Protein AF-A0A226D842-F1 (afdb_monomer)

Mean predicted aligned error: 7.7 Å

Radius of gyration: 23.47 Å; Cα contacts (8 Å, |Δi|>4): 194; chains: 1; bounding box: 56×35×74 Å

Sequence (284 aa):
MVVTPLMWKSIDNSNIAFSYLWQRPFEWDIKARKFIVTPRNKLIPFFLVNFVLLPMNNIFCLIILGGHLFGVISPSFINLVITTIILALSFANVISHSTVLMHLVLSCIDHVVLDGRQLARGTVRSSELSRNLHGYVQIQVLLSQLPLAAFETIVASLMLLGLLVCVTFNYVTIKMRHIIPITFYVYFPSVSVLTPIVIRIMLPKTVAIFEGGRVIRDTVWTTLLGLSSEKKYFKRKMKGIGEIAFYASFFQYRLYRLQNSTKATFYAVIIDRTITALLSIDSS

Organism: Folsomia candida (NCBI:txid158441)

Structure (mmCIF, N/CA/C/O backbone):
data_AF-A0A226D842-F1
#
_entry.id   AF-A0A226D842-F1
#
loop_
_atom_site.group_PDB
_atom_site.id
_atom_site.type_symbol
_atom_site.label_atom_id
_atom_site.label_alt_id
_atom_site.label_comp_id
_atom_site.label_asym_id
_atom_site.label_entity_id
_atom_site.label_seq_id
_atom_site.pdbx_PDB_ins_code
_atom_site.Cartn_x
_atom_site.Cartn_y
_atom_site.Cartn_z
_atom_site.occupancy
_atom_site.B_iso_or_equiv
_atom_site.auth_seq_id
_atom_site.auth_comp_id
_atom_site.auth_asym_id
_atom_site.auth_atom_id
_atom_site.pdbx_PDB_model_num
ATOM 1 N N . MET A 1 1 ? -2.253 -8.962 30.321 1.00 42.41 1 MET A N 1
ATOM 2 C CA . MET A 1 1 ? -1.380 -9.758 29.430 1.00 42.41 1 MET A CA 1
ATOM 3 C C . MET A 1 1 ? 0.047 -9.576 29.925 1.00 42.41 1 MET A C 1
ATOM 5 O O . MET A 1 1 ? 0.475 -8.434 30.039 1.00 42.41 1 MET A O 1
ATOM 9 N N . VAL A 1 2 ? 0.738 -10.641 30.337 1.00 65.56 2 VAL A N 1
ATOM 10 C CA . VAL A 1 2 ? 2.126 -10.518 30.814 1.00 65.56 2 VAL A CA 1
ATOM 11 C C . VAL A 1 2 ? 3.008 -10.324 29.588 1.00 65.56 2 VAL A C 1
ATOM 13 O O . VAL A 1 2 ? 3.119 -11.224 28.759 1.00 65.56 2 VAL A O 1
ATOM 16 N N . VAL A 1 3 ? 3.578 -9.129 29.433 1.00 65.94 3 VAL A N 1
ATOM 17 C CA . VAL A 1 3 ? 4.530 -8.860 28.353 1.00 65.94 3 VAL A CA 1
ATOM 18 C C . VAL A 1 3 ? 5.769 -9.709 28.607 1.00 65.94 3 VAL A C 1
ATOM 20 O O . VAL A 1 3 ? 6.419 -9.561 29.643 1.00 65.94 3 VAL A O 1
ATOM 23 N N . THR A 1 4 ? 6.074 -10.629 27.693 1.00 87.75 4 THR A N 1
ATOM 24 C CA . THR A 1 4 ? 7.219 -11.524 27.866 1.00 87.75 4 THR A CA 1
ATOM 25 C C . THR A 1 4 ? 8.527 -10.732 27.740 1.00 87.75 4 THR A C 1
ATOM 27 O O . THR A 1 4 ? 8.598 -9.774 26.964 1.00 87.75 4 THR A O 1
ATOM 30 N N . PRO A 1 5 ? 9.599 -11.124 28.451 1.00 87.19 5 PRO A N 1
ATOM 31 C CA . PRO A 1 5 ? 10.917 -10.498 28.302 1.00 87.19 5 PRO A CA 1
ATOM 32 C C . PRO A 1 5 ? 11.411 -10.468 26.847 1.00 87.19 5 PRO A C 1
ATOM 34 O O . PRO A 1 5 ? 12.088 -9.529 26.433 1.00 87.19 5 PRO A O 1
ATOM 37 N N . LEU A 1 6 ? 11.021 -11.472 26.051 1.00 78.19 6 LEU A N 1
ATOM 38 C CA . LEU A 1 6 ? 11.355 -11.568 24.632 1.00 78.19 6 LEU A CA 1
ATOM 39 C C . LEU A 1 6 ? 10.716 -10.441 23.804 1.00 78.19 6 LEU A C 1
ATOM 41 O O . LEU A 1 6 ? 11.359 -9.890 22.913 1.00 78.19 6 LEU A O 1
ATOM 45 N N . MET A 1 7 ? 9.471 -10.073 24.119 1.00 78.12 7 MET A N 1
ATOM 46 C CA . MET A 1 7 ? 8.760 -8.997 23.430 1.00 78.12 7 MET A CA 1
ATOM 47 C C . MET A 1 7 ? 9.431 -7.645 23.684 1.00 78.12 7 MET A C 1
ATOM 49 O O . MET A 1 7 ? 9.652 -6.895 22.737 1.00 78.12 7 MET A O 1
ATOM 53 N N . TRP A 1 8 ? 9.838 -7.369 24.929 1.00 83.69 8 TRP A N 1
ATOM 54 C CA . TRP A 1 8 ? 10.596 -6.155 25.251 1.00 83.69 8 TRP A CA 1
ATOM 55 C C . TRP A 1 8 ? 11.912 -6.083 24.483 1.00 83.69 8 TRP A C 1
ATOM 57 O O . TRP A 1 8 ? 12.173 -5.088 23.813 1.00 83.69 8 TRP A O 1
ATOM 67 N N . LYS A 1 9 ? 12.677 -7.181 24.470 1.00 87.75 9 LYS A N 1
ATOM 68 C CA . LYS A 1 9 ? 13.936 -7.258 23.720 1.00 87.75 9 LYS A CA 1
ATOM 69 C C . LYS A 1 9 ? 13.738 -7.025 22.216 1.00 87.75 9 LYS A C 1
ATOM 71 O O . LYS A 1 9 ? 14.570 -6.385 21.581 1.00 87.75 9 LYS A O 1
ATOM 76 N N . SER A 1 10 ? 12.631 -7.501 21.642 1.00 76.62 10 SER A N 1
ATOM 77 C CA . SER A 1 10 ? 12.297 -7.233 20.237 1.00 76.62 10 SER A CA 1
ATOM 78 C C . SER A 1 10 ? 11.994 -5.756 19.975 1.00 76.62 10 SER A C 1
ATOM 80 O O . SER A 1 10 ? 12.371 -5.247 18.919 1.00 76.62 10 SER A O 1
ATOM 82 N N . ILE A 1 11 ? 11.311 -5.070 20.895 1.00 79.62 11 ILE A N 1
ATOM 83 C CA . ILE A 1 11 ? 11.000 -3.641 20.756 1.00 79.62 11 ILE A CA 1
ATOM 84 C C . ILE A 1 11 ? 12.277 -2.804 20.907 1.00 79.62 11 ILE A C 1
ATOM 86 O O . ILE A 1 11 ? 12.492 -1.886 20.118 1.00 79.62 11 ILE A O 1
ATOM 90 N N . ASP A 1 12 ? 13.161 -3.163 21.837 1.00 87.81 12 ASP A N 1
ATOM 91 C CA . ASP A 1 12 ? 14.449 -2.487 22.018 1.00 87.81 12 ASP A CA 1
ATOM 92 C C . ASP A 1 12 ? 15.340 -2.645 20.773 1.00 87.81 12 ASP A C 1
ATOM 94 O O . ASP A 1 12 ? 15.859 -1.657 20.250 1.00 87.81 12 ASP A O 1
ATOM 98 N N . ASN A 1 13 ? 15.437 -3.863 20.226 1.00 83.25 13 ASN A N 1
ATOM 99 C CA . ASN A 1 13 ? 16.169 -4.127 18.982 1.00 83.25 13 ASN A CA 1
ATOM 100 C C . ASN A 1 13 ? 15.579 -3.362 17.792 1.00 83.25 13 ASN A C 1
ATOM 102 O O . ASN A 1 13 ? 16.323 -2.830 16.969 1.00 83.25 13 ASN A O 1
ATOM 106 N N . SER A 1 14 ? 14.248 -3.285 17.711 1.00 73.06 14 SER A N 1
ATOM 107 C CA . SER A 1 14 ? 13.560 -2.461 16.720 1.00 73.06 14 SER A CA 1
ATOM 108 C C . SER A 1 14 ? 13.978 -0.998 16.887 1.00 73.06 14 SER A C 1
ATOM 110 O O . SER A 1 14 ? 14.469 -0.387 15.944 1.00 73.06 14 SER A O 1
ATOM 112 N N . ASN A 1 15 ? 13.914 -0.439 18.097 1.00 83.69 15 ASN A N 1
ATOM 113 C CA . ASN A 1 15 ? 14.276 0.959 18.313 1.00 83.69 15 ASN A CA 1
ATOM 114 C C . ASN A 1 15 ? 15.722 1.285 17.902 1.00 83.69 15 ASN A C 1
ATOM 116 O O . ASN A 1 15 ? 15.954 2.339 17.308 1.00 83.69 15 ASN A O 1
ATOM 120 N N . ILE A 1 16 ? 16.664 0.367 18.155 1.00 84.50 16 ILE A N 1
ATOM 121 C CA . ILE A 1 16 ? 18.058 0.476 17.702 1.00 84.50 16 ILE A CA 1
ATOM 122 C C . ILE A 1 16 ? 18.134 0.428 16.173 1.00 84.50 16 ILE A C 1
ATOM 124 O O . ILE A 1 16 ? 18.732 1.317 15.571 1.00 84.50 16 ILE A O 1
ATOM 128 N N . ALA A 1 17 ? 17.494 -0.550 15.527 1.00 75.06 17 ALA A N 1
ATOM 129 C CA . ALA A 1 17 ? 17.502 -0.669 14.067 1.00 75.06 17 ALA A CA 1
ATOM 130 C C . ALA A 1 17 ? 16.900 0.570 13.387 1.00 75.06 17 ALA A C 1
ATOM 132 O O . ALA A 1 17 ? 17.424 1.071 12.395 1.00 75.06 17 ALA A O 1
ATOM 133 N N . PHE A 1 18 ? 15.826 1.107 13.960 1.00 70.94 18 PHE A N 1
ATOM 134 C CA . PHE A 1 18 ? 15.167 2.292 13.446 1.00 70.94 18 PHE A CA 1
ATOM 135 C C . PHE A 1 18 ? 15.881 3.597 13.865 1.00 70.94 18 PHE A C 1
ATOM 137 O O . PHE A 1 18 ? 15.546 4.643 13.313 1.00 70.94 18 PHE A O 1
ATOM 144 N N . SER A 1 19 ? 16.855 3.593 14.796 1.00 79.00 19 SER A N 1
ATOM 145 C CA . SER A 1 19 ? 17.597 4.801 15.251 1.00 79.00 19 SER A CA 1
ATOM 146 C C . SER A 1 19 ? 18.297 5.549 14.119 1.00 79.00 19 SER A C 1
ATOM 148 O O . SER A 1 19 ? 18.408 6.770 14.166 1.00 79.00 19 SER A O 1
ATOM 150 N N . TYR A 1 20 ? 18.655 4.822 13.065 1.00 76.00 20 TYR A N 1
ATOM 151 C CA . TYR A 1 20 ? 19.262 5.353 11.850 1.00 76.00 20 TYR A CA 1
ATOM 152 C C . TYR A 1 20 ? 18.250 5.946 10.858 1.00 76.00 20 TYR A C 1
ATOM 154 O O . TYR A 1 20 ? 18.642 6.589 9.887 1.00 76.00 20 TYR A O 1
ATOM 162 N N . LEU A 1 21 ? 16.949 5.729 11.074 1.00 68.19 21 LEU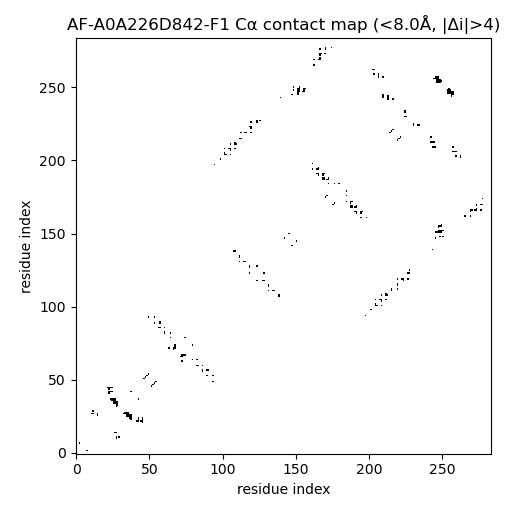 A N 1
ATOM 163 C CA . LEU A 1 21 ? 15.886 6.282 10.243 1.00 68.19 21 LEU A CA 1
ATOM 164 C C . LEU A 1 21 ? 15.465 7.663 10.758 1.00 68.19 21 LEU A C 1
ATOM 166 O O . LEU A 1 21 ? 15.397 7.910 11.963 1.00 68.19 21 LEU A O 1
ATOM 170 N N . TRP A 1 22 ? 15.171 8.556 9.810 1.00 71.50 22 TRP A N 1
ATOM 171 C CA . TRP A 1 22 ? 14.733 9.934 10.051 1.00 71.50 22 TRP A CA 1
ATOM 172 C C . TRP A 1 22 ? 13.483 10.001 10.953 1.00 71.50 22 TRP A C 1
ATOM 174 O O . TRP A 1 22 ? 12.773 9.007 11.091 1.00 71.50 22 TRP A O 1
ATOM 184 N N . GLN A 1 23 ? 13.221 11.169 11.562 1.00 79.50 23 GLN A N 1
ATOM 185 C CA . GLN A 1 23 ? 12.191 11.415 12.596 1.00 79.50 23 GLN A CA 1
ATOM 186 C C . GLN A 1 23 ? 10.949 10.519 12.474 1.00 79.50 23 GLN A C 1
ATOM 188 O O . GLN A 1 23 ? 10.246 10.557 11.469 1.00 79.50 23 GLN A O 1
ATOM 193 N N . ARG A 1 24 ? 10.668 9.726 13.512 1.00 79.06 24 ARG A N 1
ATOM 194 C CA . ARG A 1 24 ? 9.577 8.743 13.522 1.00 79.06 24 ARG A CA 1
ATOM 195 C C . ARG A 1 24 ? 8.330 9.294 14.217 1.00 79.06 24 ARG A C 1
ATOM 197 O O . ARG A 1 24 ? 8.453 10.166 15.066 1.00 79.06 24 ARG A O 1
ATOM 204 N N . PRO A 1 25 ? 7.127 8.789 13.888 1.00 74.38 25 PRO A N 1
ATOM 205 C CA . PRO A 1 25 ? 5.894 9.159 14.587 1.00 74.38 25 PRO A CA 1
ATOM 206 C C . PRO A 1 25 ? 5.858 8.694 16.044 1.00 74.38 25 PRO A C 1
ATOM 208 O O . PRO A 1 25 ? 5.269 9.356 16.900 1.00 74.38 25 PRO A O 1
ATOM 211 N N . PHE A 1 26 ? 6.490 7.554 16.307 1.00 79.75 26 PHE A N 1
ATOM 212 C CA . PHE A 1 26 ? 6.549 6.930 17.614 1.00 79.75 26 PHE A CA 1
ATOM 213 C C . PHE A 1 26 ? 8.001 6.616 17.932 1.00 79.75 26 PHE A C 1
ATOM 215 O O . PHE A 1 26 ? 8.685 5.938 17.160 1.00 79.75 26 PHE A O 1
ATOM 222 N N . GLU A 1 27 ? 8.452 7.101 19.078 1.00 87.44 27 GLU A N 1
ATOM 223 C CA . GLU A 1 27 ? 9.766 6.800 19.620 1.00 87.44 27 GLU A CA 1
ATOM 224 C C . GLU A 1 27 ? 9.588 5.887 20.830 1.00 87.44 27 GLU A C 1
ATOM 226 O O . GLU A 1 27 ? 8.755 6.141 21.700 1.00 87.44 27 GLU A O 1
ATOM 231 N N . TRP A 1 28 ? 10.317 4.775 20.861 1.00 87.88 28 TRP A N 1
ATOM 232 C CA . TRP A 1 28 ? 10.287 3.877 22.007 1.00 87.88 28 TRP A CA 1
ATOM 233 C C . TRP A 1 28 ? 11.289 4.364 23.053 1.00 87.88 28 TRP A C 1
ATOM 235 O O . TRP A 1 28 ? 12.498 4.317 22.822 1.00 87.88 28 TRP A O 1
ATOM 245 N N . ASP A 1 29 ? 10.802 4.822 24.206 1.00 91.94 29 ASP A N 1
ATOM 246 C CA . ASP A 1 29 ? 11.667 5.157 25.333 1.00 91.94 29 ASP A CA 1
ATOM 247 C C . ASP A 1 29 ? 11.977 3.888 26.132 1.00 91.94 29 ASP A C 1
ATOM 249 O O . ASP A 1 29 ? 11.139 3.375 26.881 1.00 91.94 29 ASP A O 1
ATOM 253 N N . ILE A 1 30 ? 13.209 3.398 25.972 1.00 91.38 30 ILE A N 1
ATOM 254 C CA . ILE A 1 30 ? 13.727 2.194 26.635 1.00 91.38 30 ILE A CA 1
ATOM 255 C C . ILE A 1 30 ? 13.675 2.345 28.165 1.00 91.38 30 ILE A C 1
ATOM 257 O O . ILE A 1 30 ? 13.370 1.382 28.871 1.00 91.38 30 ILE A O 1
ATOM 261 N N . LYS A 1 31 ? 13.932 3.552 28.697 1.00 92.81 31 LYS A N 1
ATOM 262 C CA . LYS A 1 31 ? 13.957 3.801 30.148 1.00 92.81 31 LYS A CA 1
ATOM 263 C C . LYS A 1 31 ? 12.547 3.834 30.721 1.00 92.81 31 LYS A C 1
ATOM 265 O O . LYS A 1 31 ? 12.283 3.197 31.738 1.00 92.81 31 LYS A O 1
ATOM 270 N N . ALA A 1 32 ? 11.637 4.550 30.061 1.00 91.50 32 ALA A N 1
ATOM 271 C CA . ALA A 1 32 ? 10.254 4.663 30.516 1.00 91.50 32 ALA A CA 1
ATOM 272 C C . ALA A 1 32 ? 9.392 3.438 30.164 1.00 91.50 32 ALA A C 1
ATOM 274 O O . ALA A 1 32 ? 8.279 3.318 30.683 1.00 91.50 32 ALA A O 1
ATOM 275 N N . ARG A 1 33 ? 9.882 2.552 29.280 1.00 86.00 33 ARG A N 1
ATOM 276 C CA . ARG A 1 33 ? 9.129 1.458 28.645 1.00 86.00 33 ARG A CA 1
ATOM 277 C C . ARG A 1 33 ? 7.783 1.933 28.100 1.00 86.00 33 ARG A C 1
ATOM 279 O O . ARG A 1 33 ? 6.740 1.316 28.335 1.00 86.00 33 ARG A O 1
ATOM 286 N N . LYS A 1 34 ? 7.801 3.068 27.402 1.00 83.75 34 LYS A N 1
ATOM 287 C CA . LYS A 1 34 ? 6.612 3.703 26.827 1.00 83.75 34 LYS A CA 1
ATOM 288 C C . LYS A 1 34 ? 6.926 4.237 25.437 1.00 83.75 34 LYS A C 1
ATOM 290 O O . LYS A 1 34 ? 8.021 4.729 25.183 1.00 83.75 34 LYS A O 1
ATOM 295 N N . PHE A 1 35 ? 5.934 4.178 24.552 1.00 80.25 35 PHE A N 1
ATOM 296 C CA . PHE A 1 35 ? 5.991 4.903 23.289 1.00 80.25 35 PHE A CA 1
ATOM 297 C C . PHE A 1 35 ? 5.722 6.384 23.554 1.00 80.25 35 PHE A C 1
ATOM 299 O O . PHE A 1 35 ? 4.668 6.747 24.079 1.00 80.25 35 PHE A O 1
ATOM 306 N N . ILE A 1 36 ? 6.679 7.228 23.190 1.00 86.50 36 ILE A N 1
ATOM 307 C CA . ILE A 1 36 ? 6.541 8.677 23.186 1.00 86.50 36 ILE A CA 1
ATOM 308 C C . ILE A 1 36 ? 6.066 9.079 21.792 1.00 86.50 36 ILE A C 1
ATOM 310 O O . ILE A 1 36 ? 6.677 8.734 20.779 1.00 86.50 36 ILE A O 1
ATOM 314 N N . VAL A 1 37 ? 4.943 9.793 21.742 1.00 81.62 37 VAL A N 1
ATOM 315 C CA . VAL A 1 37 ? 4.435 10.360 20.494 1.00 81.62 37 VAL A CA 1
ATOM 316 C C . VAL A 1 37 ? 5.246 11.605 20.178 1.00 81.62 37 VAL A C 1
ATOM 318 O O . VAL A 1 37 ? 5.304 12.548 20.971 1.00 81.62 37 VAL A O 1
ATOM 321 N N . THR A 1 38 ? 5.874 11.614 19.011 1.00 83.69 38 THR A N 1
ATOM 322 C CA . THR A 1 38 ? 6.657 12.758 18.561 1.00 83.69 38 THR A CA 1
ATOM 323 C C . THR A 1 38 ? 5.713 13.935 18.267 1.00 83.69 38 THR A C 1
ATOM 325 O O . THR A 1 38 ? 4.665 13.744 17.646 1.00 83.69 38 THR A O 1
ATOM 328 N N . PRO A 1 39 ? 6.026 15.169 18.710 1.00 83.94 39 PRO A N 1
ATOM 329 C CA . PRO A 1 39 ? 5.136 16.310 18.519 1.00 83.94 39 PRO A CA 1
ATOM 330 C C . PRO A 1 39 ? 4.880 16.583 17.032 1.00 83.94 39 PRO A C 1
ATOM 332 O O . PRO A 1 39 ? 5.782 16.459 16.200 1.00 83.94 39 PRO A O 1
ATOM 335 N N . ARG A 1 40 ? 3.656 17.027 16.712 1.00 75.38 40 ARG A N 1
ATOM 336 C CA . ARG A 1 40 ? 3.155 17.246 15.341 1.00 75.38 40 ARG A CA 1
ATOM 337 C C . ARG A 1 40 ? 4.129 18.007 14.436 1.00 75.38 40 ARG A C 1
ATOM 339 O O . ARG A 1 40 ? 4.280 17.654 13.273 1.00 75.38 40 ARG A O 1
ATOM 346 N N . ASN A 1 41 ? 4.826 19.010 14.959 1.00 81.31 41 ASN A N 1
ATOM 347 C CA . ASN A 1 41 ? 5.725 19.855 14.164 1.00 81.31 41 ASN A CA 1
ATOM 348 C C . ASN A 1 41 ? 6.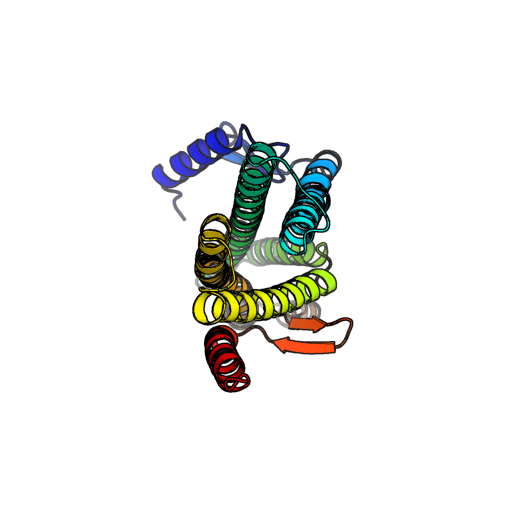937 19.076 13.621 1.00 81.31 41 ASN A C 1
ATOM 350 O O . ASN A 1 41 ? 7.435 19.384 12.544 1.00 81.31 41 ASN A O 1
ATOM 354 N N . LYS A 1 42 ? 7.375 18.032 14.335 1.00 82.88 42 LYS A N 1
ATOM 355 C CA . LYS A 1 42 ? 8.462 17.132 13.919 1.00 82.88 42 LYS A CA 1
ATOM 356 C C . LYS A 1 42 ? 7.971 15.980 13.029 1.00 82.88 42 LYS A C 1
ATOM 358 O O . LYS A 1 42 ? 8.762 15.287 12.409 1.00 82.88 42 LYS A O 1
ATOM 363 N N . LEU A 1 43 ? 6.659 15.774 12.931 1.00 79.44 43 LEU A N 1
ATOM 364 C CA . LEU A 1 43 ? 6.061 14.771 12.047 1.00 79.44 43 LEU A CA 1
ATOM 365 C C . LEU A 1 43 ? 5.943 15.256 10.597 1.00 79.44 43 LEU A C 1
ATOM 367 O O . LEU A 1 43 ? 5.959 14.443 9.677 1.00 79.44 43 LEU A O 1
ATOM 371 N N . ILE A 1 44 ? 5.848 16.571 10.378 1.00 82.38 44 ILE A N 1
ATOM 372 C CA . ILE A 1 44 ? 5.661 17.156 9.040 1.00 82.38 44 ILE A CA 1
ATOM 373 C C . ILE A 1 44 ? 6.775 16.732 8.063 1.00 82.38 44 ILE A C 1
ATOM 375 O O . ILE A 1 44 ? 6.432 16.249 6.983 1.00 82.38 44 ILE A O 1
ATOM 379 N N . PRO A 1 45 ? 8.080 16.813 8.409 1.00 86.56 45 PRO A N 1
ATOM 380 C CA . PRO A 1 45 ? 9.145 16.375 7.506 1.00 86.56 45 PRO A CA 1
ATOM 381 C C . PRO A 1 45 ? 9.067 14.882 7.175 1.00 86.56 45 PRO A C 1
ATOM 383 O O . PRO A 1 45 ? 9.282 14.497 6.030 1.00 86.56 45 PRO A O 1
ATOM 386 N N . PHE A 1 46 ? 8.711 14.037 8.149 1.00 83.00 46 PHE A N 1
ATOM 387 C CA . PHE A 1 46 ? 8.540 12.600 7.927 1.00 83.00 46 PHE A CA 1
ATOM 388 C C . PHE A 1 46 ? 7.441 12.311 6.903 1.00 83.00 46 PHE A C 1
ATOM 390 O O . PHE A 1 46 ? 7.653 11.527 5.974 1.00 83.00 46 PHE A O 1
ATOM 397 N N . PHE A 1 47 ? 6.282 12.963 7.048 1.00 80.06 47 PHE A N 1
ATOM 398 C CA . PHE A 1 47 ? 5.185 12.815 6.096 1.00 80.06 47 PHE A CA 1
ATOM 399 C C . PHE A 1 47 ? 5.563 13.356 4.712 1.00 80.06 47 PHE A C 1
ATOM 401 O O . PHE A 1 47 ? 5.302 12.694 3.710 1.00 80.06 47 PHE A O 1
ATOM 408 N N . LEU A 1 48 ? 6.236 14.507 4.649 1.00 85.44 48 LEU A N 1
ATOM 409 C CA . LEU A 1 48 ? 6.699 15.096 3.394 1.00 85.44 48 LEU A CA 1
ATOM 410 C C . LEU A 1 48 ? 7.674 14.166 2.652 1.00 85.44 48 LEU A C 1
ATOM 412 O O . LEU A 1 48 ? 7.501 13.906 1.464 1.00 85.44 48 LEU A O 1
ATOM 416 N N . VAL A 1 49 ? 8.668 13.611 3.349 1.00 86.50 49 VAL A N 1
ATOM 417 C CA . VAL A 1 49 ? 9.650 12.703 2.741 1.00 86.50 49 VAL A CA 1
ATOM 418 C C . VAL A 1 49 ? 8.979 11.425 2.238 1.00 86.50 49 VAL A C 1
ATOM 420 O O . VAL A 1 49 ? 9.175 11.043 1.086 1.00 86.50 49 VAL A O 1
ATOM 423 N N . ASN A 1 50 ? 8.161 10.776 3.071 1.00 80.94 50 ASN A N 1
ATOM 424 C CA . ASN A 1 50 ? 7.625 9.454 2.745 1.00 80.94 50 ASN A CA 1
ATOM 425 C C . ASN A 1 50 ? 6.459 9.477 1.757 1.00 80.94 50 ASN A C 1
ATOM 427 O O . ASN A 1 50 ? 6.357 8.582 0.922 1.00 80.94 50 ASN A O 1
ATOM 431 N N . PHE A 1 51 ? 5.583 10.477 1.847 1.00 79.50 51 PHE A N 1
ATOM 432 C CA . PHE A 1 51 ? 4.358 10.521 1.047 1.00 79.50 51 PHE A CA 1
ATOM 433 C C . PHE A 1 51 ? 4.435 11.486 -0.137 1.00 79.50 51 PHE A C 1
ATOM 435 O O . PHE A 1 51 ? 3.569 11.417 -1.004 1.00 79.50 51 PHE A O 1
ATOM 442 N N . VAL A 1 52 ? 5.453 12.353 -0.210 1.00 84.25 52 VAL A N 1
ATOM 443 C CA . VAL A 1 52 ? 5.625 13.293 -1.331 1.00 84.25 52 VAL A CA 1
ATOM 444 C C . VAL A 1 52 ? 6.943 13.048 -2.057 1.00 84.25 52 VAL A C 1
ATOM 446 O O . VAL A 1 52 ? 6.927 12.657 -3.223 1.00 84.25 52 VAL A O 1
ATOM 449 N N . LEU A 1 53 ? 8.084 13.208 -1.379 1.00 88.19 53 LEU A N 1
ATOM 450 C CA . LEU A 1 53 ? 9.394 13.161 -2.042 1.00 88.19 53 LEU A CA 1
ATOM 451 C C . LEU A 1 53 ? 9.750 11.764 -2.572 1.00 88.19 53 LEU A C 1
ATOM 453 O O . LEU A 1 53 ? 10.191 11.647 -3.713 1.00 88.19 53 LEU A O 1
ATOM 457 N N . LEU A 1 54 ? 9.530 10.700 -1.790 1.00 86.62 54 LEU A N 1
ATOM 458 C CA . LEU A 1 54 ? 9.793 9.326 -2.240 1.00 86.62 54 LEU A CA 1
ATOM 459 C C . LEU A 1 54 ? 8.927 8.924 -3.453 1.00 86.62 54 LEU A C 1
ATOM 461 O O . LEU A 1 54 ? 9.491 8.442 -4.438 1.00 86.62 54 LEU A O 1
ATOM 465 N N . PRO A 1 55 ? 7.596 9.146 -3.458 1.00 82.69 55 PRO A N 1
ATOM 466 C CA . PRO A 1 55 ? 6.778 8.919 -4.648 1.00 82.69 55 PRO A CA 1
ATOM 467 C C . PRO A 1 55 ? 7.203 9.759 -5.855 1.00 82.69 55 PRO A C 1
ATOM 469 O O . PRO A 1 55 ? 7.263 9.226 -6.962 1.00 82.69 55 PRO A O 1
ATOM 472 N N . MET A 1 56 ? 7.552 11.036 -5.661 1.00 86.62 56 MET A N 1
ATOM 473 C CA . MET A 1 56 ? 8.074 11.881 -6.742 1.00 86.62 56 MET A CA 1
ATOM 474 C C . MET A 1 56 ? 9.367 11.312 -7.333 1.00 86.62 56 MET A C 1
ATOM 476 O O . MET A 1 56 ? 9.494 11.226 -8.553 1.00 86.62 56 MET A O 1
ATOM 480 N N . ASN A 1 57 ? 10.291 10.850 -6.486 1.00 90.12 57 ASN A N 1
ATOM 481 C CA . ASN A 1 57 ? 11.513 10.184 -6.929 1.00 90.12 57 ASN A CA 1
ATOM 482 C C . ASN A 1 57 ? 11.211 8.916 -7.747 1.00 90.12 57 ASN A C 1
ATOM 484 O O . ASN A 1 57 ? 11.843 8.686 -8.777 1.00 90.12 57 ASN A O 1
ATOM 488 N N . ASN A 1 58 ? 10.211 8.125 -7.344 1.00 87.50 58 ASN A N 1
ATOM 489 C CA . ASN A 1 58 ? 9.789 6.939 -8.097 1.00 87.50 58 ASN A CA 1
ATOM 490 C C . ASN A 1 58 ? 9.241 7.305 -9.475 1.00 87.50 58 ASN A C 1
ATOM 492 O O . ASN A 1 58 ? 9.624 6.686 -10.464 1.00 87.50 58 ASN A O 1
ATOM 496 N N . ILE A 1 59 ? 8.380 8.323 -9.545 1.00 87.38 59 ILE A N 1
ATOM 497 C CA . ILE A 1 59 ? 7.831 8.819 -10.812 1.00 87.38 59 ILE A CA 1
ATOM 498 C C . ILE A 1 59 ? 8.968 9.291 -11.723 1.00 87.38 59 ILE A C 1
ATOM 500 O O . ILE A 1 59 ? 9.007 8.915 -12.890 1.00 87.38 59 ILE A O 1
ATOM 504 N N . PHE A 1 60 ? 9.932 10.041 -11.190 1.00 92.44 60 PHE A N 1
ATOM 505 C CA . PHE A 1 60 ? 11.079 10.518 -11.959 1.00 92.44 60 PHE A CA 1
ATOM 506 C C . PHE A 1 60 ? 11.950 9.369 -12.490 1.00 92.44 60 PHE A C 1
ATOM 508 O O . PHE A 1 60 ? 12.288 9.345 -13.673 1.00 92.44 60 PHE A O 1
ATOM 515 N N . CYS A 1 61 ? 12.244 8.366 -11.656 1.00 91.50 61 CYS A N 1
ATOM 516 C CA . CYS A 1 61 ? 12.968 7.166 -12.079 1.00 91.50 61 CYS A CA 1
ATOM 517 C C . CYS A 1 61 ? 12.215 6.401 -13.180 1.00 91.50 61 CYS A C 1
ATOM 519 O O . CYS A 1 61 ? 12.830 5.962 -14.149 1.00 91.50 61 CYS A O 1
ATOM 521 N N . LEU A 1 62 ? 10.888 6.272 -13.064 1.00 87.81 62 LEU A N 1
ATOM 522 C CA . LEU A 1 62 ? 10.052 5.633 -14.084 1.00 87.81 62 LEU A CA 1
ATOM 523 C C . LEU A 1 62 ? 10.034 6.424 -15.398 1.00 87.81 62 LEU A C 1
ATOM 525 O O . LEU A 1 62 ? 10.071 5.810 -16.46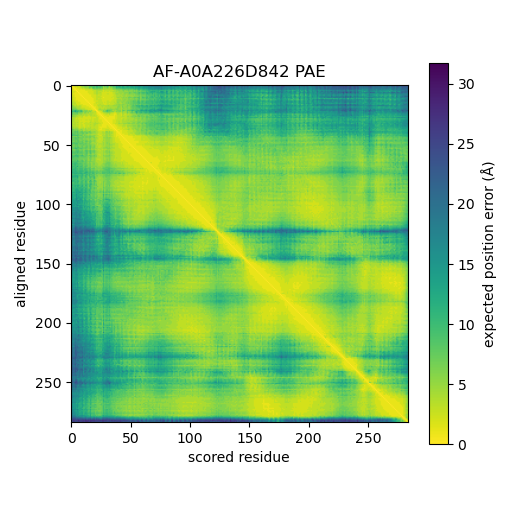0 1.00 87.81 62 LEU A O 1
ATOM 529 N N . ILE A 1 63 ? 10.030 7.760 -15.344 1.00 91.81 63 ILE A N 1
ATOM 530 C CA . ILE A 1 63 ? 10.127 8.615 -16.537 1.00 91.81 63 ILE A CA 1
ATOM 531 C C . ILE A 1 63 ? 11.481 8.425 -17.228 1.00 91.81 63 ILE A C 1
ATOM 533 O O . ILE A 1 63 ? 11.512 8.283 -18.446 1.00 91.81 63 ILE A O 1
ATOM 537 N N . ILE A 1 64 ? 12.589 8.370 -16.478 1.00 93.81 64 ILE A N 1
ATOM 538 C CA . ILE A 1 64 ? 13.924 8.122 -17.051 1.00 93.81 64 ILE A CA 1
ATOM 539 C C . ILE A 1 64 ? 13.985 6.739 -17.708 1.00 93.81 64 ILE A C 1
ATOM 541 O O . ILE A 1 64 ? 14.432 6.622 -18.849 1.00 93.81 64 ILE A O 1
ATOM 545 N N . LEU A 1 65 ? 13.520 5.697 -17.011 1.00 89.31 65 LEU A N 1
ATOM 546 C CA . LEU A 1 65 ? 13.517 4.329 -17.536 1.00 89.31 65 LEU A CA 1
ATOM 547 C C . LEU A 1 65 ? 12.602 4.193 -18.759 1.00 89.31 65 LEU A C 1
ATOM 549 O O . LEU A 1 65 ? 12.992 3.575 -19.747 1.00 89.31 65 LEU A O 1
ATOM 553 N N . GLY A 1 66 ? 11.419 4.809 -18.723 1.00 87.81 66 GLY A N 1
ATOM 554 C CA . GLY A 1 66 ? 10.496 4.854 -19.854 1.00 87.81 66 GLY A CA 1
ATOM 555 C C . GLY A 1 66 ? 11.088 5.611 -21.042 1.00 87.81 66 GLY A C 1
ATOM 556 O O . GLY A 1 66 ? 11.106 5.092 -22.152 1.00 87.81 66 GLY A O 1
ATOM 557 N N . GLY A 1 67 ? 11.650 6.799 -20.810 1.00 92.50 67 GLY A N 1
ATOM 558 C CA . GLY A 1 67 ? 12.319 7.591 -21.842 1.00 92.50 67 GLY A CA 1
ATOM 559 C C . GLY A 1 67 ? 13.488 6.846 -22.484 1.00 92.50 67 GLY A C 1
ATOM 560 O O . GLY A 1 67 ? 13.686 6.953 -23.692 1.00 92.50 67 GLY A O 1
ATOM 561 N N . HIS A 1 68 ? 14.213 6.037 -21.710 1.00 91.31 68 HIS A N 1
ATOM 562 C CA . HIS A 1 68 ? 15.240 5.164 -22.260 1.00 91.31 68 HIS A CA 1
ATOM 563 C C . HIS A 1 68 ? 14.675 4.026 -23.110 1.00 91.31 68 HIS A C 1
ATOM 565 O O . HIS A 1 68 ? 15.165 3.786 -24.211 1.00 91.31 68 HIS A O 1
ATOM 571 N N . LEU A 1 69 ? 13.613 3.369 -22.637 1.00 85.56 69 LEU A N 1
ATOM 572 C CA . LEU A 1 69 ? 12.946 2.292 -23.367 1.00 85.56 69 LEU A CA 1
ATOM 573 C C . LEU A 1 69 ? 12.418 2.756 -24.737 1.00 85.56 69 LEU A C 1
ATOM 575 O O . LEU A 1 69 ? 12.484 2.002 -25.701 1.00 85.56 69 LEU A O 1
ATOM 579 N N . PHE A 1 70 ? 11.937 4.000 -24.831 1.00 90.12 70 PHE A N 1
ATOM 580 C CA . PHE A 1 70 ? 11.458 4.606 -26.080 1.00 90.12 70 PHE A CA 1
ATOM 581 C C . PHE A 1 70 ? 12.559 5.288 -26.912 1.00 90.12 70 PHE A C 1
ATOM 583 O O . PHE A 1 70 ? 12.253 5.913 -27.924 1.00 90.12 70 PHE A O 1
ATOM 590 N N . GLY A 1 71 ? 13.827 5.208 -26.496 1.00 92.00 71 GLY A N 1
ATOM 591 C CA . GLY A 1 71 ? 14.949 5.829 -27.208 1.00 92.00 71 GLY A CA 1
ATOM 592 C C . GLY A 1 71 ? 14.974 7.362 -27.160 1.00 92.00 71 GLY A C 1
ATOM 593 O O . GLY A 1 71 ? 15.759 7.977 -27.874 1.00 92.00 71 GLY A O 1
ATOM 594 N N . VAL A 1 72 ? 14.145 7.989 -26.318 1.00 96.38 72 VAL A N 1
ATOM 595 C CA . VAL A 1 72 ? 14.111 9.449 -26.115 1.00 96.38 72 VAL A CA 1
ATOM 596 C C . VAL A 1 72 ? 15.318 9.911 -25.296 1.00 96.38 72 VAL A C 1
ATOM 598 O O . VAL A 1 72 ? 15.845 10.999 -25.513 1.00 96.38 72 VAL A O 1
ATOM 601 N N . ILE A 1 73 ? 15.757 9.084 -24.343 1.00 96.38 73 ILE A N 1
ATOM 602 C CA . ILE A 1 73 ? 16.878 9.377 -23.445 1.00 96.38 73 ILE A CA 1
ATOM 603 C C . ILE A 1 73 ? 17.925 8.267 -23.585 1.00 96.38 73 ILE A C 1
ATOM 605 O O . ILE A 1 73 ? 17.611 7.082 -23.497 1.00 96.38 73 ILE A O 1
ATOM 609 N N . SER A 1 74 ? 19.194 8.630 -23.743 1.00 95.06 74 SER A N 1
ATOM 610 C CA . SER A 1 74 ? 20.320 7.687 -23.795 1.00 95.06 74 SER A CA 1
ATOM 611 C C . SER A 1 74 ? 21.236 7.856 -22.569 1.00 95.06 74 SER A C 1
ATOM 613 O O . SER A 1 74 ? 22.344 8.382 -22.702 1.00 95.06 74 SER A O 1
ATOM 615 N N . PRO A 1 75 ? 20.789 7.484 -21.349 1.00 92.69 75 PRO A N 1
ATOM 616 C CA . PRO A 1 75 ? 21.641 7.529 -20.171 1.00 92.69 75 PRO A CA 1
ATOM 617 C C . PRO A 1 75 ? 22.793 6.527 -20.309 1.00 92.69 75 PRO A C 1
ATOM 619 O O . PRO A 1 75 ? 22.667 5.487 -20.958 1.00 92.69 75 PRO A O 1
ATOM 622 N N . SER A 1 76 ? 23.919 6.814 -19.656 1.00 95.44 76 SER A N 1
ATOM 623 C CA . SER A 1 76 ? 24.997 5.835 -19.525 1.00 95.44 76 SER A CA 1
ATOM 624 C C . SER A 1 76 ? 24.505 4.589 -18.778 1.00 95.44 76 SER A C 1
ATOM 626 O O . SER A 1 76 ? 23.610 4.663 -17.931 1.00 95.44 76 SER A O 1
ATOM 628 N N . PHE A 1 77 ? 25.124 3.437 -19.047 1.00 88.44 77 PHE A N 1
ATOM 629 C CA . PHE A 1 77 ? 24.786 2.180 -18.370 1.00 88.44 77 PHE A CA 1
ATOM 630 C C . PHE A 1 77 ? 24.859 2.303 -16.838 1.00 88.44 77 PHE A C 1
ATOM 632 O O . PHE A 1 77 ? 23.977 1.820 -16.133 1.00 88.44 77 PHE A O 1
ATOM 639 N N . ILE A 1 78 ? 25.864 3.021 -16.323 1.00 91.88 78 ILE A N 1
ATOM 640 C CA . ILE A 1 78 ? 26.035 3.269 -14.884 1.00 91.88 78 ILE A CA 1
ATOM 641 C C . ILE A 1 78 ? 24.831 4.028 -14.313 1.00 91.88 78 ILE A C 1
ATOM 643 O O . ILE A 1 78 ? 24.283 3.618 -13.291 1.00 91.88 78 ILE A O 1
ATOM 647 N N . ASN A 1 79 ? 24.376 5.088 -14.989 1.00 93.12 79 ASN A N 1
ATOM 648 C CA . ASN A 1 79 ? 23.211 5.852 -14.543 1.00 93.12 79 ASN A CA 1
ATOM 649 C C . ASN A 1 79 ? 21.957 4.976 -14.519 1.00 93.12 79 ASN A C 1
ATOM 651 O O . ASN A 1 79 ? 21.182 5.050 -13.572 1.00 93.12 79 ASN A O 1
ATOM 655 N N . LEU A 1 80 ? 21.793 4.093 -15.506 1.00 88.94 80 LEU A N 1
ATOM 656 C CA . LEU A 1 80 ? 20.661 3.176 -15.560 1.00 88.94 80 LEU A CA 1
ATOM 657 C C . LEU A 1 80 ? 20.649 2.180 -14.393 1.00 88.94 80 LEU A C 1
ATOM 659 O O . LEU A 1 80 ? 19.606 1.961 -13.770 1.00 88.94 80 LEU A O 1
ATOM 663 N N . VAL A 1 81 ? 21.810 1.605 -14.070 1.00 88.56 81 VAL A N 1
ATOM 664 C CA . VAL A 1 81 ? 21.969 0.705 -12.918 1.00 88.56 81 VAL A CA 1
ATOM 665 C C . VAL A 1 81 ? 21.655 1.448 -11.618 1.00 88.56 81 VAL A C 1
ATOM 667 O O . VAL A 1 81 ? 20.862 0.957 -10.814 1.00 88.56 81 VAL A O 1
ATOM 670 N N . ILE A 1 82 ? 22.197 2.656 -11.437 1.00 92.00 82 ILE A N 1
ATOM 671 C CA . ILE A 1 82 ? 21.943 3.487 -10.251 1.00 92.00 82 ILE A CA 1
ATOM 672 C C . ILE A 1 82 ? 20.451 3.825 -10.128 1.00 92.00 82 ILE A C 1
ATOM 674 O O . ILE A 1 82 ? 19.869 3.605 -9.067 1.00 92.00 82 ILE A O 1
ATOM 678 N N . THR A 1 83 ? 19.804 4.296 -11.199 1.00 91.06 83 THR A N 1
ATOM 679 C CA . THR A 1 83 ? 18.364 4.607 -11.207 1.00 91.06 83 THR A CA 1
ATOM 680 C C . THR A 1 83 ? 17.524 3.381 -10.850 1.00 91.06 83 THR A C 1
ATOM 682 O O . THR A 1 83 ? 16.580 3.490 -10.069 1.00 91.06 83 THR A O 1
ATOM 685 N N . THR A 1 84 ? 17.892 2.201 -11.355 1.00 86.12 84 THR A N 1
ATOM 686 C CA . THR A 1 84 ? 17.186 0.947 -11.053 1.00 86.12 84 THR A CA 1
ATOM 687 C C . THR A 1 84 ? 17.338 0.549 -9.583 1.00 86.12 84 THR A C 1
ATOM 689 O O . THR A 1 84 ? 16.352 0.182 -8.942 1.00 86.12 84 THR A O 1
ATOM 692 N N . ILE A 1 85 ? 18.547 0.663 -9.021 1.00 88.69 85 ILE A N 1
ATOM 693 C CA . ILE A 1 85 ? 18.806 0.389 -7.599 1.00 88.69 85 ILE A CA 1
ATOM 694 C C . ILE A 1 85 ? 18.029 1.369 -6.715 1.00 88.69 85 ILE A C 1
ATOM 696 O O . ILE A 1 85 ? 17.361 0.941 -5.774 1.00 88.69 85 ILE A O 1
ATOM 700 N N . ILE A 1 86 ? 18.070 2.668 -7.030 1.00 89.62 86 ILE A N 1
ATOM 701 C CA . ILE A 1 86 ? 17.335 3.702 -6.291 1.00 89.62 86 ILE A CA 1
ATOM 702 C C . ILE A 1 86 ? 15.837 3.396 -6.298 1.00 89.62 86 ILE A C 1
ATOM 704 O O . ILE A 1 86 ? 15.215 3.425 -5.238 1.00 89.62 86 ILE A O 1
ATOM 708 N N . LEU A 1 87 ? 15.277 3.053 -7.462 1.00 87.56 87 LEU A N 1
ATOM 709 C CA . LEU A 1 87 ? 13.868 2.698 -7.608 1.00 87.56 87 LEU A CA 1
ATOM 710 C C . LEU A 1 87 ? 13.497 1.451 -6.787 1.00 87.56 87 LEU A C 1
ATOM 712 O O . LEU A 1 87 ? 12.454 1.413 -6.138 1.00 87.56 87 LEU A O 1
ATOM 716 N N . ALA A 1 88 ? 14.346 0.423 -6.784 1.00 84.94 88 ALA A N 1
ATOM 717 C CA . ALA A 1 88 ? 14.105 -0.781 -5.994 1.00 84.94 88 ALA A CA 1
ATOM 718 C C . ALA A 1 88 ? 14.126 -0.485 -4.482 1.00 84.94 88 ALA A C 1
ATOM 720 O O . ALA A 1 88 ? 13.231 -0.917 -3.750 1.00 84.94 88 ALA A O 1
ATOM 721 N N . LEU A 1 89 ? 15.115 0.288 -4.020 1.00 87.50 89 LEU A N 1
ATOM 722 C CA . LEU A 1 89 ? 15.251 0.677 -2.615 1.00 87.50 89 LEU A CA 1
ATOM 723 C C . LEU A 1 89 ? 14.086 1.551 -2.147 1.00 87.50 89 LEU A C 1
ATOM 725 O O . LEU A 1 89 ? 13.559 1.341 -1.053 1.00 87.50 89 LEU A O 1
ATOM 729 N N . SER A 1 90 ? 13.643 2.503 -2.966 1.00 86.12 90 SER A N 1
ATOM 730 C CA . SER A 1 90 ? 12.516 3.369 -2.628 1.00 86.12 90 SER A CA 1
ATOM 731 C C . SER A 1 90 ? 11.196 2.597 -2.561 1.00 86.12 90 SER A C 1
ATOM 733 O O . SER A 1 90 ? 10.424 2.815 -1.625 1.00 86.12 90 SER A O 1
ATOM 735 N N . PHE A 1 91 ? 10.944 1.645 -3.468 1.00 82.88 91 PHE A N 1
ATOM 736 C CA . PHE A 1 91 ? 9.783 0.755 -3.366 1.00 82.88 91 PHE A CA 1
ATOM 737 C C . PHE A 1 91 ? 9.832 -0.106 -2.104 1.00 82.88 91 PHE A C 1
ATOM 739 O O . PHE A 1 91 ? 8.844 -0.160 -1.369 1.00 82.88 91 PHE A O 1
ATOM 746 N N . ALA A 1 92 ? 10.976 -0.733 -1.812 1.00 84.44 92 ALA A N 1
ATOM 747 C CA . ALA A 1 92 ? 11.155 -1.513 -0.590 1.00 84.44 92 ALA A CA 1
ATOM 748 C C . ALA A 1 92 ? 10.888 -0.662 0.662 1.00 84.44 92 ALA A C 1
ATOM 750 O O . ALA A 1 92 ? 10.229 -1.118 1.600 1.00 84.44 92 ALA A O 1
ATOM 751 N N . ASN A 1 93 ? 11.322 0.600 0.646 1.00 83.94 93 ASN A N 1
ATOM 752 C CA . ASN A 1 93 ? 11.097 1.538 1.734 1.00 83.94 93 ASN A CA 1
ATOM 753 C C . ASN A 1 93 ? 9.603 1.857 1.936 1.00 83.94 93 ASN A C 1
ATOM 755 O O . ASN A 1 93 ? 9.100 1.782 3.059 1.00 83.94 93 ASN A O 1
ATOM 759 N N . VAL A 1 94 ? 8.873 2.141 0.850 1.00 82.06 94 VAL A N 1
ATOM 760 C CA . VAL A 1 94 ? 7.419 2.390 0.880 1.00 82.06 94 VAL A CA 1
ATOM 761 C C . VAL A 1 94 ? 6.655 1.157 1.378 1.00 82.06 94 VAL A C 1
ATOM 763 O O . VAL A 1 94 ? 5.753 1.271 2.214 1.00 82.06 94 VAL A O 1
ATOM 766 N N . ILE A 1 95 ? 7.034 -0.039 0.918 1.00 83.00 95 ILE A N 1
ATOM 767 C CA . ILE A 1 95 ? 6.425 -1.306 1.353 1.00 83.00 95 ILE A CA 1
ATOM 768 C C . ILE A 1 95 ? 6.701 -1.556 2.840 1.00 83.00 95 ILE A C 1
ATOM 770 O O . ILE A 1 95 ? 5.794 -1.929 3.585 1.00 83.00 95 ILE A O 1
ATOM 774 N N . SER A 1 96 ? 7.929 -1.322 3.301 1.00 84.00 96 SER A N 1
ATOM 775 C CA . SER A 1 96 ? 8.300 -1.490 4.708 1.00 84.00 96 SER A CA 1
ATOM 776 C C . SER A 1 96 ? 7.500 -0.549 5.614 1.00 84.00 96 SER A C 1
ATOM 778 O O . SER A 1 96 ? 6.830 -1.002 6.545 1.00 84.00 96 SER A O 1
ATOM 780 N N . HIS A 1 97 ? 7.463 0.746 5.290 1.00 80.81 97 HIS A N 1
ATOM 781 C CA . HIS A 1 97 ? 6.733 1.743 6.077 1.00 80.81 97 HIS A CA 1
ATOM 782 C C . HIS A 1 97 ? 5.227 1.478 6.112 1.00 80.81 97 HIS A C 1
ATOM 784 O O . HIS A 1 97 ? 4.620 1.528 7.184 1.00 80.81 97 HIS A O 1
ATOM 790 N N . SER A 1 98 ? 4.623 1.144 4.968 1.00 81.12 98 SER A N 1
ATOM 791 C CA . SER A 1 98 ? 3.207 0.764 4.921 1.00 81.12 98 SER A CA 1
ATOM 792 C C . SER A 1 98 ? 2.934 -0.504 5.736 1.00 81.12 98 SER A C 1
ATOM 794 O O . SER A 1 98 ? 1.955 -0.550 6.479 1.00 81.12 98 SER A O 1
ATOM 796 N N . THR A 1 99 ? 3.829 -1.495 5.700 1.00 82.44 99 THR A N 1
ATOM 797 C CA . THR A 1 99 ? 3.721 -2.716 6.516 1.00 82.44 99 THR A CA 1
ATOM 798 C C . THR A 1 99 ? 3.768 -2.421 8.010 1.00 82.44 99 THR A C 1
ATOM 800 O O . THR A 1 99 ? 2.926 -2.930 8.754 1.00 82.44 99 THR A O 1
ATOM 803 N N . VAL A 1 100 ? 4.719 -1.595 8.453 1.00 80.81 100 VAL A N 1
ATOM 804 C CA . VAL A 1 100 ? 4.854 -1.195 9.861 1.00 80.81 100 VAL A CA 1
ATOM 805 C C . VAL A 1 100 ? 3.624 -0.414 10.317 1.00 80.81 100 VAL A C 1
ATOM 807 O O . VAL A 1 100 ? 3.071 -0.714 11.375 1.00 80.81 100 VAL A O 1
ATOM 810 N N . LEU A 1 101 ? 3.141 0.527 9.500 1.00 80.69 101 LEU A N 1
ATOM 811 C CA . LEU A 1 101 ? 1.939 1.301 9.802 1.00 80.69 101 LEU A CA 1
ATOM 812 C C . LEU A 1 101 ? 0.708 0.397 9.950 1.00 80.69 101 LEU A C 1
ATOM 814 O O . LEU A 1 101 ? -0.012 0.496 10.943 1.00 80.69 101 LEU A O 1
ATOM 818 N N . MET A 1 102 ? 0.495 -0.524 9.006 1.00 82.50 102 MET A N 1
ATOM 819 C CA . MET A 1 102 ? -0.614 -1.482 9.060 1.00 82.50 102 MET A CA 1
ATOM 820 C C . MET A 1 102 ? -0.524 -2.382 10.297 1.00 82.50 102 MET A C 1
ATOM 822 O O . MET A 1 102 ? -1.533 -2.636 10.951 1.00 82.50 102 MET A O 1
ATOM 826 N N . HIS A 1 103 ? 0.679 -2.843 10.652 1.00 81.56 103 HIS A N 1
ATOM 827 C CA . HIS A 1 103 ? 0.896 -3.628 11.867 1.00 81.56 103 HIS A CA 1
ATOM 828 C C . HIS A 1 103 ? 0.591 -2.852 13.141 1.00 81.56 103 HIS A C 1
ATOM 830 O O . HIS A 1 103 ? 0.007 -3.418 14.064 1.00 81.56 103 HIS A O 1
ATOM 836 N N . LEU A 1 104 ? 0.974 -1.579 13.200 1.00 79.50 104 LEU A N 1
ATOM 837 C CA . LEU A 1 104 ? 0.692 -0.726 14.347 1.00 79.50 104 LEU A CA 1
ATOM 838 C C . LEU A 1 104 ? -0.818 -0.537 14.517 1.00 79.50 104 LEU A C 1
ATOM 840 O O . LEU A 1 104 ? -1.336 -0.751 15.610 1.00 79.50 104 LEU A O 1
ATOM 844 N N . VAL A 1 105 ? -1.537 -0.250 13.425 1.00 80.50 105 VAL A N 1
ATOM 845 C CA . VAL A 1 105 ? -3.004 -0.127 13.441 1.00 80.50 105 VAL A CA 1
ATOM 846 C C . VAL A 1 105 ? -3.666 -1.433 13.888 1.00 80.50 105 VAL A C 1
ATOM 848 O O . VAL A 1 105 ? -4.521 -1.403 14.772 1.00 80.50 105 VAL A O 1
ATOM 851 N N . LEU A 1 106 ? -3.246 -2.578 13.338 1.00 83.81 106 LEU A N 1
ATOM 852 C CA . LEU A 1 106 ? -3.743 -3.894 13.758 1.00 83.81 106 LEU A CA 1
ATOM 853 C C . LEU A 1 106 ? -3.490 -4.155 15.242 1.00 83.81 106 LEU A C 1
ATOM 855 O O . LEU A 1 106 ? -4.400 -4.567 15.950 1.00 83.81 106 LEU A O 1
ATOM 859 N N . SER A 1 107 ? -2.289 -3.847 15.729 1.00 81.38 107 SER A N 1
ATOM 860 C CA . SER A 1 107 ? -1.923 -4.058 17.133 1.00 81.38 107 SER A CA 1
ATOM 861 C C . SER A 1 107 ? -2.779 -3.206 18.074 1.00 81.38 107 SER A C 1
ATOM 863 O O . SER A 1 107 ? -3.192 -3.677 19.133 1.00 81.38 107 SER A O 1
ATOM 865 N N . CYS A 1 108 ? -3.094 -1.967 17.683 1.00 80.31 108 CYS A N 1
ATOM 866 C CA . CYS A 1 108 ? -4.014 -1.109 18.427 1.00 80.31 108 CYS A CA 1
ATOM 867 C C . CYS A 1 108 ? -5.439 -1.683 18.454 1.00 80.31 108 CYS A C 1
ATOM 869 O O . CYS A 1 108 ? -6.078 -1.688 19.507 1.00 80.31 108 CYS A O 1
ATOM 871 N N . ILE A 1 109 ? -5.929 -2.183 17.315 1.00 83.25 109 ILE A N 1
ATOM 872 C CA . ILE A 1 109 ? -7.246 -2.828 17.206 1.00 83.25 109 ILE A CA 1
ATOM 873 C C . ILE A 1 109 ? -7.300 -4.069 18.102 1.00 83.25 109 ILE A C 1
ATOM 875 O O . ILE A 1 109 ? -8.212 -4.183 18.920 1.00 83.25 109 ILE A O 1
ATOM 879 N N . ASP A 1 110 ? -6.307 -4.952 18.010 1.00 84.62 110 ASP A N 1
ATOM 880 C CA . ASP A 1 110 ? -6.237 -6.184 18.796 1.00 84.62 110 ASP A CA 1
ATOM 881 C C . ASP A 1 110 ? -6.193 -5.898 20.300 1.00 84.62 110 ASP A C 1
ATOM 883 O O . ASP A 1 110 ? -6.891 -6.558 21.070 1.00 84.62 110 ASP A O 1
ATOM 887 N N . HIS A 1 111 ? -5.449 -4.874 20.729 1.00 81.38 111 HIS A N 1
ATOM 888 C CA . HIS A 1 111 ? -5.417 -4.461 22.132 1.00 81.38 111 HIS A CA 1
ATOM 889 C C . HIS A 1 111 ? -6.806 -4.032 22.629 1.00 81.38 111 HIS A C 1
ATOM 891 O O . HIS A 1 111 ? -7.257 -4.483 23.683 1.00 81.38 111 HIS A O 1
ATOM 897 N N . VAL A 1 112 ? -7.526 -3.216 21.852 1.00 81.81 112 VAL A N 1
ATOM 898 C CA . VAL A 1 112 ? -8.884 -2.775 22.213 1.00 81.81 112 VAL A CA 1
ATOM 899 C C . VAL A 1 112 ? -9.881 -3.937 22.206 1.00 81.81 112 VAL A C 1
ATOM 901 O O . VAL A 1 112 ? -10.735 -4.016 23.094 1.00 81.81 112 VAL A O 1
ATOM 904 N N . VAL A 1 113 ? -9.762 -4.874 21.257 1.00 84.06 113 VAL A N 1
ATOM 905 C CA . VAL A 1 113 ? -10.570 -6.107 21.237 1.00 84.06 113 VAL A CA 1
ATOM 906 C C . VAL A 1 113 ? -10.323 -6.932 22.496 1.00 84.06 113 VAL A C 1
ATOM 908 O O . VAL A 1 113 ? -11.279 -7.390 23.127 1.00 84.06 113 VAL A O 1
ATOM 911 N N . LEU A 1 114 ? -9.055 -7.158 22.847 1.00 83.38 114 LEU A N 1
ATOM 912 C CA . LEU A 1 114 ? -8.667 -7.991 23.981 1.00 83.38 114 LEU A CA 1
ATOM 913 C C . LEU A 1 114 ? -9.152 -7.395 25.300 1.00 83.38 114 LEU A C 1
ATOM 915 O O . LEU A 1 114 ? -9.767 -8.119 26.086 1.00 83.38 114 LEU A O 1
ATOM 919 N N . ASP A 1 115 ? -8.957 -6.093 25.510 1.00 83.00 115 ASP A N 1
ATOM 920 C CA . ASP A 1 115 ? -9.446 -5.414 26.710 1.00 83.00 115 ASP A CA 1
ATOM 921 C C . ASP A 1 115 ? -10.977 -5.468 26.780 1.00 83.00 115 ASP A C 1
ATOM 923 O O . ASP A 1 115 ? -11.549 -5.777 27.825 1.00 83.00 115 ASP A O 1
ATOM 927 N N . GLY A 1 116 ? -11.660 -5.237 25.654 1.00 81.44 116 GLY A N 1
ATOM 928 C CA . GLY A 1 116 ? -13.118 -5.319 25.580 1.00 81.44 116 GLY A CA 1
ATOM 929 C C . GLY A 1 116 ? -13.663 -6.717 25.895 1.00 81.44 116 GLY A C 1
ATOM 930 O O . GLY A 1 116 ? -14.667 -6.845 26.596 1.00 81.44 116 GLY A O 1
ATOM 931 N N . ARG A 1 117 ? -12.981 -7.776 25.441 1.00 83.00 117 ARG A N 1
ATOM 932 C CA . ARG A 1 117 ? -13.337 -9.169 25.763 1.00 83.00 117 ARG A CA 1
ATOM 933 C C . ARG A 1 117 ? -13.086 -9.518 27.226 1.00 83.00 117 ARG A C 1
ATOM 935 O O . ARG A 1 117 ? -13.878 -10.259 27.801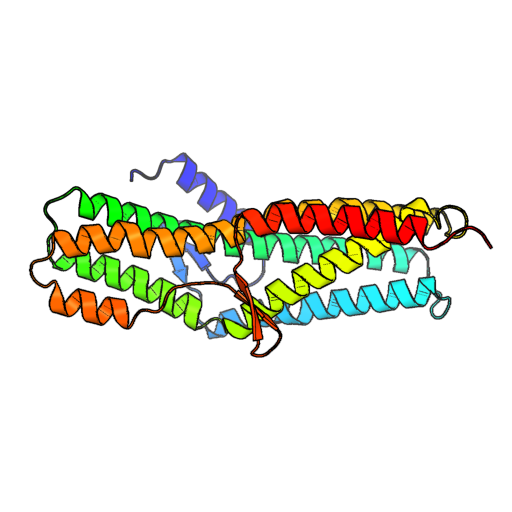 1.00 83.00 117 ARG A O 1
ATOM 942 N N . GLN A 1 118 ? -12.001 -9.022 27.818 1.00 83.88 118 GLN A N 1
ATOM 943 C CA . GLN A 1 118 ? -11.722 -9.227 29.243 1.00 83.88 118 GLN A CA 1
ATOM 944 C C . GLN A 1 118 ? -12.796 -8.564 30.105 1.00 83.88 118 GLN A C 1
ATOM 946 O O . GLN A 1 118 ? -13.332 -9.209 31.003 1.00 83.88 118 GLN A O 1
ATOM 951 N N . LEU A 1 119 ? -13.187 -7.335 29.758 1.00 82.25 119 LEU A N 1
ATOM 952 C CA . LEU A 1 119 ? -14.302 -6.642 30.402 1.00 82.25 119 LEU A CA 1
ATOM 953 C C . LEU A 1 119 ? -15.610 -7.417 30.261 1.00 82.25 119 LEU A C 1
ATOM 955 O O . LEU A 1 119 ? -16.291 -7.629 31.252 1.00 82.25 119 LEU A O 1
ATOM 959 N N . ALA A 1 120 ? -15.930 -7.920 29.068 1.00 79.31 120 ALA A N 1
ATOM 960 C CA . ALA A 1 120 ? -17.156 -8.688 28.850 1.00 79.31 120 ALA A CA 1
ATOM 961 C C . ALA A 1 120 ? -17.247 -9.985 29.685 1.00 79.31 120 ALA A C 1
ATOM 963 O O . ALA A 1 120 ? -18.347 -10.497 29.876 1.00 79.31 120 ALA A O 1
ATOM 964 N N . ARG A 1 121 ? -16.119 -10.527 30.170 1.00 81.94 121 ARG A N 1
ATOM 965 C CA . ARG A 1 121 ? -16.082 -11.725 31.030 1.00 81.94 121 ARG A CA 1
ATOM 966 C C . ARG A 1 121 ? -16.155 -11.415 32.528 1.00 81.94 121 ARG A C 1
ATOM 968 O O . ARG A 1 121 ? -16.398 -12.332 33.304 1.00 81.94 121 ARG A O 1
ATOM 975 N N . GLY A 1 122 ? -15.909 -10.171 32.936 1.00 79.94 122 GLY A N 1
ATOM 976 C CA . GLY A 1 122 ? -15.910 -9.751 34.337 1.00 79.94 122 GLY A CA 1
ATOM 977 C C . GLY A 1 122 ? -17.157 -8.957 34.726 1.00 79.94 122 GLY A C 1
ATOM 978 O O . GLY A 1 122 ? -17.936 -8.517 33.881 1.00 79.94 122 GLY A O 1
ATOM 979 N N . THR A 1 123 ? -17.333 -8.723 36.026 1.00 73.00 123 THR A N 1
ATOM 980 C CA . THR A 1 123 ? -18.330 -7.774 36.536 1.00 73.00 123 THR A CA 1
ATOM 981 C C . THR A 1 123 ? -17.861 -6.355 36.203 1.00 73.00 123 THR A C 1
ATOM 983 O O . THR A 1 123 ? -16.983 -5.805 36.863 1.00 73.00 123 THR A O 1
ATOM 986 N N . VAL A 1 124 ? -18.397 -5.778 35.126 1.00 66.38 124 VAL A N 1
ATOM 987 C CA . VAL A 1 124 ? -17.910 -4.509 34.562 1.00 66.38 124 VAL A CA 1
ATOM 988 C C . VAL A 1 124 ? -18.240 -3.329 35.474 1.00 66.38 124 VAL A C 1
ATOM 990 O O . VAL A 1 124 ? -19.408 -2.992 35.679 1.00 66.38 124 VAL A O 1
ATOM 993 N N . ARG A 1 125 ? -17.208 -2.620 35.945 1.00 76.06 125 ARG A N 1
ATOM 994 C CA . ARG A 1 125 ? -17.362 -1.298 36.568 1.00 76.06 125 ARG A CA 1
ATOM 995 C C . ARG A 1 125 ? -17.473 -0.230 35.475 1.00 76.06 125 ARG A C 1
ATOM 997 O O . ARG A 1 125 ? -16.693 -0.224 34.522 1.00 76.06 125 ARG A O 1
ATOM 1004 N N . SER A 1 126 ? -18.410 0.712 35.612 1.00 75.44 126 SER A N 1
ATOM 1005 C CA . SER A 1 126 ? -18.667 1.753 34.594 1.00 75.44 126 SER A CA 1
ATOM 1006 C C . SER A 1 126 ? -17.428 2.592 34.234 1.00 75.44 126 SER A C 1
ATOM 1008 O O . SER A 1 126 ? -17.296 3.044 33.096 1.00 75.44 126 SER A O 1
ATOM 1010 N N . SER A 1 127 ? -16.488 2.748 35.173 1.00 79.12 127 SER A N 1
ATOM 1011 C CA . SER A 1 127 ? -15.219 3.462 34.987 1.00 79.12 127 SER A CA 1
ATOM 1012 C C . SER A 1 127 ? -14.246 2.776 34.024 1.00 79.12 127 SER A C 1
ATOM 1014 O O . SER A 1 127 ? -13.461 3.444 33.359 1.00 79.12 127 SER A O 1
ATOM 1016 N N . GLU A 1 128 ? -14.261 1.446 33.932 1.00 79.44 128 GLU A N 1
ATOM 1017 C CA . GLU A 1 128 ? -13.369 0.717 33.019 1.00 79.44 128 GLU A CA 1
ATOM 1018 C C . GLU A 1 128 ? -13.933 0.701 31.598 1.00 79.44 128 GLU A C 1
ATOM 1020 O O . GLU A 1 128 ? -13.193 0.850 30.623 1.00 79.44 128 GLU A O 1
ATOM 1025 N N . LEU A 1 129 ? -15.264 0.629 31.488 1.00 77.25 129 LEU A N 1
ATOM 1026 C CA . LEU A 1 129 ? -15.975 0.763 30.223 1.00 77.25 129 LEU A CA 1
ATOM 1027 C C . LEU A 1 129 ? -15.713 2.128 29.573 1.00 77.25 129 LEU A C 1
ATOM 1029 O O . LEU A 1 129 ? -15.462 2.197 28.370 1.00 77.25 129 LEU A O 1
ATOM 1033 N N . SER A 1 130 ? -15.735 3.215 30.354 1.00 78.50 130 SER A N 1
ATOM 1034 C CA . SER A 1 130 ? -15.463 4.559 29.833 1.00 78.50 130 SER A CA 1
ATOM 1035 C C . SER A 1 130 ? -14.016 4.720 29.359 1.00 78.50 130 SER A C 1
ATOM 1037 O O . SER A 1 130 ? -13.795 5.345 28.320 1.00 78.50 130 SER A O 1
ATOM 1039 N N . ARG A 1 131 ? -13.042 4.100 30.043 1.00 79.75 131 ARG A N 1
ATOM 1040 C CA . ARG A 1 131 ? -11.632 4.088 29.620 1.00 79.75 131 ARG A CA 1
ATOM 1041 C C . ARG A 1 131 ? -11.441 3.359 28.290 1.00 79.75 131 ARG A C 1
ATOM 1043 O O . ARG A 1 131 ? -10.804 3.902 27.390 1.00 79.75 131 ARG A O 1
ATOM 1050 N N . ASN A 1 132 ? -12.041 2.180 28.130 1.00 78.12 132 ASN A N 1
ATOM 1051 C CA . ASN A 1 132 ? -11.983 1.443 26.865 1.00 78.12 132 ASN A CA 1
ATOM 1052 C C . ASN A 1 132 ? -12.692 2.169 25.724 1.00 78.12 132 ASN A C 1
ATOM 1054 O O . ASN A 1 132 ? -12.192 2.196 24.600 1.00 78.12 132 ASN A O 1
ATOM 1058 N N . LEU A 1 133 ? -13.833 2.799 26.016 1.00 75.00 133 LEU A N 1
ATOM 1059 C CA . LEU A 1 133 ? -14.525 3.641 25.049 1.00 75.00 133 LEU A CA 1
ATOM 1060 C C . LEU A 1 133 ? -13.635 4.810 24.616 1.00 75.00 133 LEU A C 1
ATOM 1062 O O . LEU A 1 133 ? -13.588 5.136 23.435 1.00 75.00 133 LEU A O 1
ATOM 1066 N N . HIS A 1 134 ? -12.910 5.422 25.554 1.00 78.25 134 HIS A N 1
ATOM 1067 C CA . HIS A 1 134 ? -11.983 6.500 25.241 1.00 78.25 134 HIS A CA 1
ATOM 1068 C C . HIS A 1 134 ? -10.840 6.017 24.340 1.00 78.25 134 HIS A C 1
ATOM 1070 O O . HIS A 1 134 ? -10.551 6.680 23.351 1.00 78.25 134 HIS A O 1
ATOM 1076 N N . GLY A 1 135 ? -10.264 4.837 24.601 1.00 76.19 135 GLY A N 1
ATOM 1077 C CA . GLY A 1 135 ? -9.250 4.230 23.730 1.00 76.19 135 GLY A CA 1
ATOM 1078 C C . GLY A 1 135 ? -9.768 3.939 22.316 1.00 76.19 135 GLY A C 1
ATOM 1079 O O . GLY A 1 135 ? -9.118 4.286 21.332 1.00 76.19 135 GLY A O 1
ATOM 1080 N N . TYR A 1 136 ? -10.980 3.390 22.193 1.00 77.06 136 TYR A N 1
ATOM 1081 C CA . TYR A 1 136 ? -11.611 3.178 20.887 1.00 77.06 136 TYR A CA 1
ATOM 1082 C C . TYR A 1 136 ? -11.876 4.501 20.154 1.00 77.06 136 TYR A C 1
ATOM 1084 O O . TYR A 1 136 ? -11.563 4.625 18.972 1.00 77.06 136 TYR A O 1
ATOM 1092 N N . VAL A 1 137 ? -12.410 5.509 20.852 1.00 77.94 137 VAL A N 1
ATOM 1093 C CA . VAL A 1 137 ? -12.642 6.843 20.281 1.00 77.94 137 VAL A CA 1
ATOM 1094 C C . VAL A 1 137 ? -11.322 7.489 19.872 1.00 77.94 137 VAL A C 1
ATOM 1096 O O . VAL A 1 137 ? -11.282 8.119 18.827 1.00 77.94 137 VAL A O 1
ATOM 1099 N N . GLN A 1 138 ? -10.231 7.305 20.616 1.00 79.00 138 GLN A N 1
ATOM 1100 C CA . GLN A 1 138 ? -8.909 7.790 20.216 1.00 79.00 138 GLN A CA 1
ATOM 1101 C C . GLN A 1 138 ? -8.422 7.127 18.925 1.00 79.00 138 GLN A C 1
ATOM 1103 O O . GLN A 1 138 ? -7.969 7.838 18.032 1.00 79.00 138 GLN A O 1
ATOM 1108 N N . ILE A 1 139 ? -8.565 5.802 18.783 1.00 75.81 139 ILE A N 1
ATOM 1109 C CA . ILE A 1 139 ? -8.237 5.101 17.529 1.00 75.81 139 ILE A CA 1
ATOM 1110 C C . ILE A 1 139 ? -9.118 5.612 16.393 1.00 75.81 139 ILE A C 1
ATOM 1112 O O . ILE A 1 139 ? -8.616 5.893 15.311 1.00 75.81 139 ILE A O 1
ATOM 1116 N N . GLN A 1 140 ? -10.418 5.769 16.633 1.00 73.69 140 GLN A N 1
ATOM 1117 C CA . GLN A 1 140 ? -11.341 6.282 15.631 1.00 73.69 140 GLN A CA 1
ATOM 1118 C C . GLN A 1 140 ? -11.010 7.723 15.245 1.00 73.69 140 GLN A C 1
ATOM 1120 O O . GLN A 1 140 ? -11.056 8.048 14.066 1.00 73.69 140 GLN A O 1
ATOM 1125 N N . VAL A 1 141 ? -10.645 8.575 16.205 1.00 73.12 141 VAL A N 1
ATOM 1126 C CA . VAL A 1 141 ? -10.216 9.950 15.947 1.00 73.12 141 VAL A CA 1
ATOM 1127 C C . VAL A 1 141 ? -8.926 9.938 15.135 1.00 73.12 141 VAL A C 1
ATOM 1129 O O . VAL A 1 141 ? -8.873 10.615 14.115 1.00 73.12 141 VAL A O 1
ATOM 1132 N N . LEU A 1 142 ? -7.940 9.116 15.504 1.00 71.06 142 LEU A N 1
ATOM 1133 C CA . LEU A 1 142 ? -6.696 8.932 14.752 1.00 71.06 142 LEU A CA 1
ATOM 1134 C C . LEU A 1 142 ? -6.971 8.475 13.309 1.00 71.06 142 LEU A C 1
ATOM 1136 O O . LEU A 1 142 ? -6.407 9.031 12.369 1.00 71.06 142 LEU A O 1
ATOM 1140 N N . LEU A 1 143 ? -7.882 7.514 13.126 1.00 68.69 143 LEU A N 1
ATOM 1141 C CA 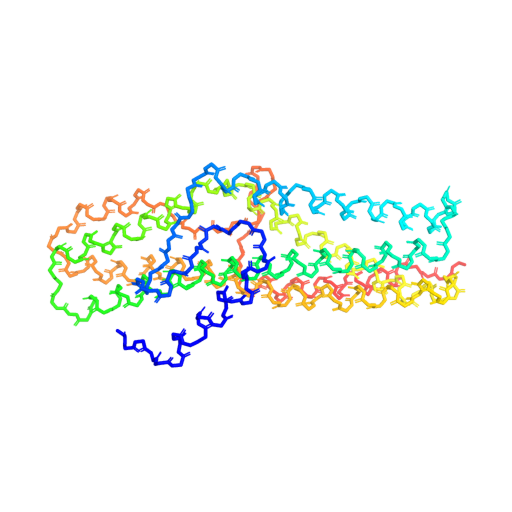. LEU A 1 143 ? -8.308 7.051 11.806 1.00 68.69 143 LEU A CA 1
ATOM 1142 C C . LEU A 1 143 ? -9.099 8.120 11.045 1.00 68.69 143 LEU A C 1
ATOM 1144 O O . LEU A 1 143 ? -8.968 8.206 9.835 1.00 68.69 143 LEU A O 1
ATOM 1148 N N . SER A 1 144 ? -9.909 8.929 11.732 1.00 65.75 144 SER A N 1
ATOM 1149 C CA . SER A 1 144 ? -10.722 9.996 11.127 1.00 65.75 144 SER A CA 1
ATOM 1150 C C . SER A 1 144 ? -9.910 11.231 10.743 1.00 65.75 144 SER A C 1
ATOM 1152 O O . SER A 1 144 ? -10.304 11.973 9.849 1.00 65.75 144 SER A O 1
ATOM 1154 N N . GLN A 1 145 ? -8.780 11.455 11.421 1.00 65.69 145 GLN A N 1
ATOM 1155 C CA . GLN A 1 145 ? -7.812 12.500 11.091 1.00 65.69 145 GLN A CA 1
ATOM 1156 C C . GLN A 1 145 ? -7.051 12.159 9.809 1.00 65.69 145 GLN A C 1
ATOM 1158 O O . GLN A 1 145 ? -6.595 13.060 9.105 1.00 65.69 145 GLN A O 1
ATOM 1163 N N . LEU A 1 146 ? -6.928 10.869 9.486 1.00 65.88 146 LEU A N 1
ATOM 1164 C CA . LEU A 1 146 ? -6.550 10.461 8.145 1.00 65.88 146 LEU A CA 1
ATOM 1165 C C . LEU A 1 146 ? -7.732 10.769 7.218 1.00 65.88 146 LEU A C 1
ATOM 1167 O O . LEU A 1 146 ? -8.865 10.406 7.539 1.00 65.88 146 LEU A O 1
ATOM 1171 N N . PRO A 1 147 ? -7.508 11.423 6.068 1.00 64.81 147 PRO A N 1
ATOM 1172 C CA . PRO A 1 147 ? -8.561 11.634 5.088 1.00 64.81 147 PRO A CA 1
ATOM 1173 C C . PRO A 1 147 ? -9.009 10.269 4.552 1.00 64.81 147 PRO A C 1
ATOM 1175 O O . PRO A 1 147 ? -8.450 9.774 3.575 1.00 64.81 147 PRO A O 1
ATOM 1178 N N . LEU A 1 148 ? -9.998 9.637 5.201 1.00 67.62 148 LEU A N 1
ATOM 1179 C CA . LEU A 1 148 ? -10.471 8.292 4.852 1.00 67.62 148 LEU A CA 1
ATOM 1180 C C . LEU A 1 148 ? -10.833 8.211 3.373 1.00 67.62 148 LEU A C 1
ATOM 1182 O O . LEU A 1 148 ? -10.425 7.269 2.713 1.00 67.62 148 LEU A O 1
ATOM 1186 N N . ALA A 1 149 ? -11.496 9.236 2.830 1.00 69.38 149 ALA A N 1
ATOM 1187 C CA . ALA A 1 149 ? -11.817 9.306 1.406 1.00 69.38 149 ALA A CA 1
ATOM 1188 C C . ALA A 1 149 ? -10.563 9.252 0.512 1.00 69.38 149 ALA A C 1
ATOM 1190 O O . ALA A 1 149 ? -10.557 8.575 -0.517 1.00 69.38 149 ALA A O 1
ATOM 1191 N N . ALA A 1 150 ? -9.474 9.914 0.917 1.00 71.56 150 ALA A N 1
ATOM 1192 C CA . ALA A 1 150 ? -8.208 9.828 0.200 1.00 71.56 150 ALA A CA 1
ATOM 1193 C C . ALA A 1 150 ? -7.587 8.437 0.357 1.00 71.56 150 ALA A C 1
ATOM 1195 O O . ALA A 1 150 ? -7.127 7.877 -0.626 1.00 71.56 150 ALA A O 1
ATOM 1196 N N . PHE A 1 151 ? -7.627 7.840 1.550 1.00 77.06 151 PHE A N 1
ATOM 1197 C CA . PHE A 1 151 ? -7.110 6.488 1.766 1.00 77.06 151 PHE A CA 1
ATOM 1198 C C . PHE A 1 151 ? -7.866 5.436 0.940 1.00 77.06 151 PHE A C 1
ATOM 1200 O O . PHE A 1 151 ? -7.242 4.610 0.283 1.00 77.06 151 PHE A O 1
ATOM 1207 N N . GLU A 1 152 ? -9.195 5.501 0.910 1.00 82.00 152 GLU A N 1
ATOM 1208 C CA . GLU A 1 152 ? -10.054 4.659 0.072 1.00 82.00 152 GLU A CA 1
ATOM 1209 C C . GLU A 1 152 ? -9.708 4.792 -1.418 1.00 82.00 152 GLU A C 1
ATOM 1211 O O . GLU A 1 152 ? -9.561 3.785 -2.116 1.00 82.00 152 GLU A O 1
ATOM 1216 N N . THR A 1 153 ? -9.495 6.027 -1.881 1.00 77.94 153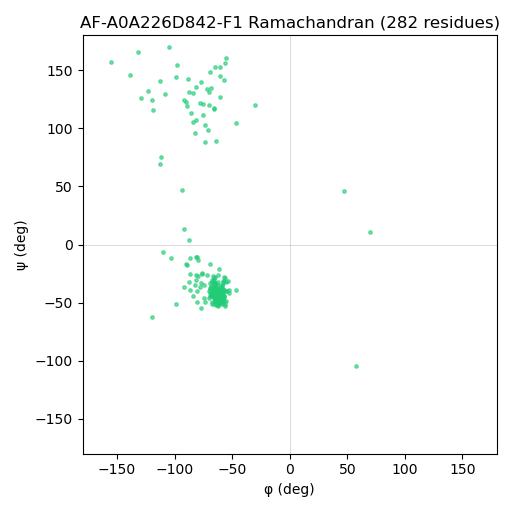 THR A N 1
ATOM 1217 C CA . THR A 1 153 ? -9.077 6.323 -3.261 1.00 77.94 153 THR A CA 1
ATOM 1218 C C . THR A 1 153 ? -7.661 5.821 -3.549 1.00 77.94 153 THR A C 1
ATOM 1220 O O . THR A 1 153 ? -7.386 5.309 -4.634 1.00 77.94 153 THR A O 1
ATOM 1223 N N . ILE A 1 154 ? -6.750 5.914 -2.579 1.00 80.31 154 ILE A N 1
ATOM 1224 C CA . ILE A 1 154 ? -5.383 5.390 -2.683 1.00 80.31 154 ILE A CA 1
ATOM 1225 C C . ILE A 1 154 ? -5.409 3.864 -2.768 1.00 80.31 154 ILE A C 1
ATOM 1227 O O . ILE A 1 154 ? -4.728 3.298 -3.613 1.00 80.31 154 ILE A O 1
ATOM 1231 N N . VAL A 1 155 ? -6.219 3.183 -1.955 1.00 83.31 155 VAL A N 1
ATOM 1232 C CA . VAL A 1 155 ? -6.343 1.720 -2.012 1.00 83.31 155 VAL A CA 1
ATOM 1233 C C . VAL A 1 155 ? -6.934 1.285 -3.352 1.00 83.31 155 VAL A C 1
ATOM 1235 O O . VAL A 1 155 ? -6.374 0.403 -3.999 1.00 83.31 155 VAL A O 1
ATOM 1238 N N . ALA A 1 156 ? -8.019 1.922 -3.804 1.00 84.69 156 ALA A N 1
ATOM 1239 C CA . ALA A 1 156 ? -8.638 1.612 -5.092 1.00 84.69 156 ALA A CA 1
ATOM 1240 C C . ALA A 1 156 ? -7.678 1.860 -6.268 1.00 84.69 156 ALA A C 1
ATOM 1242 O O . ALA A 1 156 ? -7.527 1.000 -7.138 1.00 84.69 156 ALA A O 1
ATOM 1243 N N . SER A 1 157 ? -6.982 3.001 -6.269 1.00 82.31 157 SER A N 1
ATOM 1244 C CA . SER A 1 157 ? -6.012 3.336 -7.316 1.00 82.31 157 SER A CA 1
ATOM 1245 C C . SER A 1 157 ? -4.794 2.415 -7.290 1.00 82.31 157 SER A C 1
ATOM 1247 O O . SER A 1 157 ? -4.362 1.972 -8.349 1.00 82.31 157 SER A O 1
ATOM 1249 N N . LEU A 1 158 ? -4.289 2.039 -6.112 1.00 83.94 158 LEU A N 1
ATOM 1250 C CA . LEU A 1 158 ? -3.187 1.089 -5.972 1.00 83.94 158 LEU A CA 1
ATOM 1251 C C . LEU A 1 158 ? -3.581 -0.315 -6.447 1.00 83.94 158 LEU A C 1
ATOM 1253 O O . LEU A 1 158 ? -2.781 -0.980 -7.100 1.00 83.94 158 LEU A O 1
ATOM 1257 N N . MET A 1 159 ? -4.809 -0.762 -6.162 1.00 88.44 159 MET A N 1
ATOM 1258 C CA . MET A 1 159 ? -5.323 -2.035 -6.674 1.00 88.44 159 MET A CA 1
ATOM 1259 C C . MET A 1 159 ? -5.448 -2.014 -8.201 1.00 88.44 159 MET A C 1
ATOM 1261 O O . MET A 1 159 ? -4.990 -2.947 -8.860 1.00 88.44 159 MET A O 1
ATOM 1265 N N . LEU A 1 160 ? -6.016 -0.948 -8.772 1.00 87.62 160 LEU A N 1
ATOM 1266 C CA . LEU A 1 160 ? -6.136 -0.795 -10.223 1.00 87.62 160 LEU A CA 1
ATOM 1267 C C . LEU A 1 160 ? -4.761 -0.725 -10.899 1.00 87.62 160 LEU A C 1
ATOM 1269 O O . LEU A 1 160 ? -4.512 -1.433 -11.872 1.00 87.62 160 LEU A O 1
ATOM 1273 N N . LEU A 1 161 ? -3.850 0.084 -10.358 1.00 86.31 161 LEU A N 1
ATOM 1274 C CA . LEU A 1 161 ? -2.487 0.212 -10.861 1.00 86.31 161 LEU A CA 1
ATOM 1275 C C . LEU A 1 161 ? -1.740 -1.121 -10.765 1.00 86.31 161 LEU A C 1
ATOM 1277 O O . LEU A 1 161 ? -1.103 -1.528 -11.729 1.00 86.31 161 LEU A O 1
ATOM 1281 N N . GLY A 1 162 ? -1.859 -1.831 -9.641 1.00 89.00 162 GLY A N 1
ATOM 1282 C CA . GLY A 1 162 ? -1.264 -3.153 -9.459 1.00 89.00 162 GLY A CA 1
ATOM 1283 C C . GLY A 1 162 ? -1.778 -4.175 -10.475 1.00 89.00 162 GLY A C 1
ATOM 1284 O O . GLY A 1 162 ? -0.987 -4.951 -11.004 1.00 89.00 162 GLY A O 1
ATOM 1285 N N . LEU A 1 163 ? -3.075 -4.143 -10.804 1.00 92.00 163 LEU A N 1
ATOM 1286 C CA . LEU A 1 163 ? -3.658 -4.971 -11.863 1.00 92.00 163 LEU A CA 1
ATOM 1287 C C . LEU A 1 163 ? -3.047 -4.637 -13.231 1.00 92.00 163 LEU A C 1
ATOM 1289 O O . LEU A 1 163 ? -2.570 -5.541 -13.917 1.00 92.00 163 LEU A O 1
ATOM 1293 N N . LEU A 1 164 ? -3.030 -3.355 -13.610 1.00 90.44 164 LEU A N 1
ATOM 1294 C CA . LEU A 1 164 ? -2.489 -2.902 -14.896 1.00 90.44 164 LEU A CA 1
ATOM 1295 C C . LEU A 1 164 ? -1.003 -3.246 -15.038 1.00 90.44 164 LEU A C 1
ATOM 1297 O O . LEU A 1 164 ? -0.594 -3.775 -16.071 1.00 90.44 164 LEU A O 1
ATOM 1301 N N . VAL A 1 165 ? -0.211 -2.997 -13.992 1.00 89.62 165 VAL A N 1
ATOM 1302 C CA . VAL A 1 165 ? 1.219 -3.325 -13.952 1.00 89.62 165 VAL A CA 1
ATOM 1303 C C . VAL A 1 165 ? 1.416 -4.833 -14.078 1.00 89.62 165 VAL A C 1
ATOM 1305 O O . VAL A 1 165 ? 2.138 -5.259 -14.970 1.00 89.62 165 VAL A O 1
ATOM 1308 N N . CYS A 1 166 ? 0.736 -5.657 -13.275 1.00 93.69 166 CYS A N 1
ATOM 1309 C CA . CYS A 1 166 ? 0.855 -7.115 -13.375 1.00 93.69 166 CYS A CA 1
ATOM 1310 C C . CYS A 1 166 ? 0.531 -7.632 -14.781 1.00 93.69 166 CYS A C 1
ATOM 1312 O O . CYS A 1 166 ? 1.328 -8.372 -15.353 1.00 93.69 166 CYS A O 1
ATOM 1314 N N . VAL A 1 167 ? -0.614 -7.237 -15.349 1.00 94.56 167 VAL A N 1
ATOM 1315 C CA . VAL A 1 167 ? -1.060 -7.719 -16.666 1.00 94.56 167 VAL A CA 1
ATOM 1316 C C . VAL A 1 167 ? -0.090 -7.276 -17.762 1.00 94.56 167 VAL A C 1
ATOM 1318 O O . VAL A 1 167 ? 0.351 -8.103 -18.558 1.00 94.56 167 VAL A O 1
ATOM 1321 N N . THR A 1 168 ? 0.305 -5.999 -17.765 1.00 92.12 168 THR A N 1
ATOM 1322 C CA . THR A 1 168 ? 1.220 -5.451 -18.778 1.00 92.12 168 THR A CA 1
ATOM 1323 C C . THR A 1 168 ? 2.598 -6.101 -18.686 1.00 92.12 168 THR A C 1
ATOM 1325 O O . THR A 1 168 ? 3.144 -6.537 -19.695 1.00 92.12 168 THR A O 1
ATOM 1328 N N . PHE A 1 169 ? 3.159 -6.226 -17.481 1.00 93.69 169 PHE A N 1
ATOM 1329 C CA . PHE A 1 169 ? 4.485 -6.815 -17.290 1.00 93.69 169 PHE A CA 1
ATOM 1330 C C . PHE A 1 169 ? 4.498 -8.319 -17.576 1.00 93.69 169 PHE A C 1
ATOM 1332 O O . PHE A 1 169 ? 5.459 -8.803 -18.172 1.00 93.69 169 PHE A O 1
ATOM 1339 N N . ASN A 1 170 ? 3.437 -9.055 -17.226 1.00 95.06 170 ASN A N 1
ATOM 1340 C CA . ASN A 1 170 ? 3.284 -10.460 -17.618 1.00 95.06 170 ASN A CA 1
ATOM 1341 C C . ASN A 1 170 ? 3.247 -10.610 -19.141 1.00 95.06 170 ASN A C 1
ATOM 1343 O O . ASN A 1 170 ? 3.974 -11.432 -19.699 1.00 95.06 170 ASN A O 1
ATOM 1347 N N . TYR A 1 171 ? 2.431 -9.791 -19.808 1.00 93.62 171 TYR A N 1
ATOM 1348 C CA . TYR A 1 171 ? 2.314 -9.791 -21.261 1.00 93.62 171 TYR A CA 1
ATOM 1349 C C . TYR A 1 171 ? 3.664 -9.501 -21.933 1.00 93.62 171 TYR A C 1
ATOM 1351 O O . TYR A 1 171 ? 4.112 -10.275 -22.779 1.00 93.62 171 TYR A O 1
ATOM 1359 N N . VAL A 1 172 ? 4.351 -8.433 -21.509 1.00 92.62 172 VAL A N 1
ATOM 1360 C CA . VAL A 1 172 ? 5.668 -8.050 -22.040 1.00 92.62 172 VAL A CA 1
ATOM 1361 C C . VAL A 1 172 ? 6.696 -9.159 -21.812 1.00 92.62 172 VAL A C 1
ATOM 1363 O O . VAL A 1 172 ? 7.427 -9.509 -22.736 1.00 92.62 172 VAL A O 1
ATOM 1366 N N . THR A 1 173 ? 6.713 -9.763 -20.621 1.00 94.56 173 THR A N 1
ATOM 1367 C CA . THR A 1 173 ? 7.627 -10.869 -20.296 1.00 94.56 173 THR A CA 1
ATOM 1368 C C . THR A 1 173 ? 7.432 -12.057 -21.241 1.00 94.56 173 THR A C 1
ATOM 1370 O O . THR A 1 173 ? 8.406 -12.622 -21.727 1.00 94.56 173 THR A O 1
ATOM 1373 N N . ILE A 1 174 ? 6.187 -12.440 -21.530 1.00 94.31 174 ILE A N 1
ATOM 1374 C CA . ILE A 1 174 ? 5.903 -13.633 -22.338 1.00 94.31 174 ILE A CA 1
ATOM 1375 C C . ILE A 1 174 ? 6.056 -13.342 -23.838 1.00 94.31 174 ILE A C 1
ATOM 1377 O O . ILE A 1 174 ? 6.734 -14.092 -24.540 1.00 94.31 174 ILE A O 1
ATOM 1381 N N . LYS A 1 175 ? 5.446 -12.261 -24.342 1.00 92.44 175 LYS A N 1
ATOM 1382 C CA . LYS A 1 175 ? 5.346 -11.997 -25.787 1.00 92.44 175 LYS A CA 1
ATOM 1383 C C . LYS A 1 175 ? 6.560 -11.250 -26.349 1.00 92.44 175 LYS A C 1
ATOM 1385 O O . LYS A 1 175 ? 7.028 -11.583 -27.434 1.00 92.44 175 LYS A O 1
ATOM 1390 N N . MET A 1 176 ? 7.109 -10.277 -25.619 1.00 90.25 176 MET A N 1
ATOM 1391 C CA . MET A 1 176 ? 8.139 -9.360 -26.141 1.00 90.25 176 MET A CA 1
ATOM 1392 C C . MET A 1 176 ? 9.582 -9.833 -25.897 1.00 90.25 176 MET A C 1
ATOM 1394 O O . MET A 1 176 ? 10.527 -9.069 -26.095 1.00 90.25 176 MET A O 1
ATOM 1398 N N . ARG A 1 177 ? 9.785 -11.099 -25.503 1.00 91.94 177 ARG A N 1
ATOM 1399 C CA . ARG A 1 177 ? 11.109 -11.657 -25.162 1.00 91.94 177 ARG A CA 1
ATOM 1400 C C . ARG A 1 177 ? 12.158 -11.514 -26.271 1.00 91.94 177 ARG A C 1
ATOM 1402 O O . ARG A 1 177 ? 13.337 -11.393 -25.968 1.00 91.94 177 ARG A O 1
ATOM 1409 N N . HIS A 1 178 ? 11.741 -11.562 -27.532 1.00 92.12 178 HIS A N 1
ATOM 1410 C CA . HIS A 1 178 ? 12.641 -11.502 -28.687 1.00 92.12 178 HIS A CA 1
ATOM 1411 C C . HIS A 1 178 ? 12.925 -10.069 -29.167 1.00 92.12 178 HIS A C 1
ATOM 1413 O O . HIS A 1 178 ? 13.898 -9.857 -29.880 1.00 92.12 178 HIS A O 1
ATOM 1419 N N . ILE A 1 179 ? 12.094 -9.096 -28.777 1.00 92.31 179 ILE A N 1
ATOM 1420 C CA . ILE A 1 179 ? 12.216 -7.692 -29.202 1.00 92.31 179 ILE A CA 1
ATOM 1421 C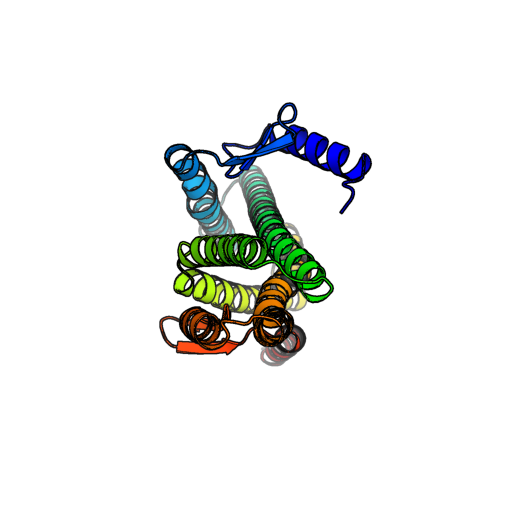 C . ILE A 1 179 ? 13.069 -6.897 -28.207 1.00 92.31 179 ILE A C 1
ATOM 1423 O O . ILE A 1 179 ? 13.828 -6.011 -28.589 1.00 92.31 179 ILE A O 1
ATOM 1427 N N . ILE A 1 180 ? 12.945 -7.208 -26.915 1.00 89.12 180 ILE A N 1
ATOM 1428 C CA . ILE A 1 180 ? 13.571 -6.436 -25.841 1.00 89.12 180 ILE A CA 1
ATOM 1429 C C . ILE A 1 180 ? 15.000 -6.942 -25.584 1.00 89.12 180 ILE A C 1
ATOM 1431 O O . ILE A 1 180 ? 15.188 -8.144 -25.382 1.00 89.12 180 ILE A O 1
ATOM 1435 N N . PRO A 1 181 ? 16.012 -6.054 -25.502 1.00 88.25 181 PRO A N 1
ATOM 1436 C CA . PRO A 1 181 ? 17.369 -6.446 -25.135 1.00 88.25 181 PRO A CA 1
ATOM 1437 C C . PRO A 1 181 ? 17.407 -7.153 -23.778 1.00 88.25 181 PRO A C 1
ATOM 1439 O O . PRO A 1 181 ? 16.734 -6.746 -22.827 1.00 88.25 181 PRO A O 1
ATOM 1442 N N . ILE A 1 182 ? 18.246 -8.183 -23.655 1.00 86.81 182 ILE A N 1
ATOM 1443 C CA . ILE A 1 182 ? 18.247 -9.069 -22.482 1.00 86.81 182 ILE A CA 1
ATOM 1444 C C . ILE A 1 182 ? 18.484 -8.335 -21.152 1.00 86.81 182 ILE A C 1
ATOM 1446 O O . ILE A 1 182 ? 17.911 -8.709 -20.131 1.00 86.81 182 ILE A O 1
ATOM 1450 N N . THR A 1 183 ? 19.253 -7.243 -21.176 1.00 79.69 183 THR A N 1
ATOM 1451 C CA . THR A 1 183 ? 19.513 -6.380 -20.015 1.00 79.69 183 THR A CA 1
ATOM 1452 C C . THR A 1 183 ? 18.227 -5.788 -19.436 1.00 79.69 183 THR A C 1
ATOM 1454 O O . THR A 1 183 ? 18.055 -5.758 -18.221 1.00 79.69 183 THR A O 1
ATOM 1457 N N . PHE A 1 184 ? 17.295 -5.363 -20.294 1.00 82.38 184 PHE A N 1
ATOM 1458 C CA . PHE A 1 184 ? 15.988 -4.852 -19.873 1.00 82.38 184 PHE A CA 1
ATOM 1459 C C . PHE A 1 184 ? 15.006 -5.972 -19.586 1.00 82.38 184 PHE A C 1
ATOM 1461 O O . PHE A 1 184 ? 14.150 -5.832 -18.713 1.00 82.38 184 PHE A O 1
ATOM 1468 N N . TYR A 1 185 ? 15.148 -7.096 -20.288 1.00 88.62 185 TYR A N 1
ATOM 1469 C CA . TYR A 1 185 ? 14.242 -8.221 -20.146 1.00 88.62 185 TYR A CA 1
ATOM 1470 C C . TYR A 1 185 ? 14.144 -8.707 -18.699 1.00 88.62 185 TYR A C 1
ATOM 1472 O O . TYR A 1 185 ? 13.038 -8.971 -18.261 1.00 88.62 185 TYR A O 1
ATOM 1480 N N . VAL A 1 186 ? 15.240 -8.758 -17.928 1.00 86.62 186 VAL A N 1
ATOM 1481 C CA . VAL A 1 186 ? 15.239 -9.238 -16.525 1.00 86.62 186 VAL A CA 1
ATOM 1482 C C . VAL A 1 186 ? 14.373 -8.377 -15.589 1.00 86.62 186 VAL A C 1
ATOM 1484 O O . VAL A 1 186 ? 13.846 -8.882 -14.592 1.00 86.62 186 VAL A O 1
ATOM 1487 N N . TYR A 1 187 ? 14.166 -7.098 -15.910 1.00 86.06 187 TYR A N 1
ATOM 1488 C CA . TYR A 1 187 ? 13.342 -6.198 -15.101 1.00 86.06 187 TYR A CA 1
ATOM 1489 C C . TYR A 1 187 ? 11.861 -6.601 -15.125 1.00 86.06 187 TYR A C 1
ATOM 1491 O O . TYR A 1 187 ? 11.205 -6.628 -14.082 1.00 86.06 187 TYR A O 1
ATOM 1499 N N . PHE A 1 188 ? 11.343 -6.984 -16.294 1.00 90.44 188 PHE A N 1
ATOM 1500 C CA . PHE A 1 188 ? 9.926 -7.299 -16.471 1.00 90.44 188 PHE A CA 1
ATOM 1501 C C . PHE A 1 188 ? 9.413 -8.488 -15.628 1.00 90.44 188 PHE A C 1
ATOM 1503 O O . PHE A 1 188 ? 8.468 -8.282 -14.860 1.00 90.44 188 PHE A O 1
ATOM 1510 N N . PRO A 1 189 ? 10.026 -9.692 -15.664 1.00 93.62 189 PRO A N 1
ATOM 1511 C CA . PRO A 1 189 ? 9.626 -10.815 -14.825 1.00 93.62 189 PRO A CA 1
ATOM 1512 C C . PRO A 1 189 ? 9.856 -10.513 -13.343 1.00 93.62 189 PRO A C 1
ATOM 1514 O O . PRO A 1 189 ? 9.060 -10.928 -12.506 1.00 93.62 189 PRO A O 1
ATOM 1517 N N . SER A 1 190 ? 10.897 -9.746 -13.000 1.00 88.88 190 SER A N 1
ATOM 1518 C CA . SER A 1 190 ? 11.170 -9.365 -11.610 1.00 88.88 190 SER A CA 1
ATOM 1519 C C . SER A 1 190 ? 10.034 -8.521 -11.023 1.00 88.88 190 SER A C 1
ATOM 1521 O O . SER A 1 190 ? 9.524 -8.836 -9.949 1.00 88.88 190 SER A O 1
ATOM 1523 N N . VAL A 1 191 ? 9.580 -7.489 -11.743 1.00 87.88 191 VAL A N 1
ATOM 1524 C CA . VAL A 1 191 ? 8.441 -6.651 -11.323 1.00 87.88 191 VAL A CA 1
ATOM 1525 C C . VAL A 1 191 ? 7.130 -7.441 -11.343 1.00 87.88 191 VAL A C 1
ATOM 1527 O O . VAL A 1 191 ? 6.324 -7.316 -10.417 1.00 87.88 191 VAL A O 1
ATOM 1530 N N . SER A 1 192 ? 6.932 -8.288 -12.355 1.00 91.56 192 SER A N 1
ATOM 1531 C CA . SER A 1 192 ? 5.773 -9.181 -12.473 1.00 91.56 192 SER A CA 1
ATOM 1532 C C . SER A 1 192 ? 5.641 -10.134 -11.278 1.00 91.56 192 SER A C 1
ATOM 1534 O O . SER A 1 192 ? 4.529 -10.347 -10.806 1.00 91.56 192 SER A O 1
ATOM 1536 N N . VAL A 1 193 ? 6.748 -10.654 -10.738 1.00 91.88 193 VAL A N 1
ATOM 1537 C CA . VAL A 1 193 ? 6.749 -11.524 -9.549 1.00 91.88 193 VAL A CA 1
ATOM 1538 C C . VAL A 1 193 ? 6.649 -10.717 -8.254 1.00 91.88 193 VAL A C 1
ATOM 1540 O O . VAL A 1 193 ? 5.932 -11.105 -7.329 1.00 91.88 193 VAL A O 1
ATOM 1543 N N . LEU A 1 194 ? 7.336 -9.577 -8.167 1.00 88.06 194 LEU A N 1
ATOM 1544 C CA . LEU A 1 194 ? 7.357 -8.757 -6.956 1.00 88.06 194 LEU A CA 1
ATOM 1545 C C . LEU A 1 194 ? 5.980 -8.156 -6.645 1.00 88.06 194 LEU A C 1
ATOM 1547 O O . LEU A 1 194 ? 5.540 -8.162 -5.495 1.00 88.06 194 LEU A O 1
ATOM 1551 N N . THR A 1 195 ? 5.271 -7.675 -7.665 1.00 88.81 195 THR A N 1
ATOM 1552 C CA . THR A 1 195 ? 3.964 -7.021 -7.514 1.00 88.81 195 THR A CA 1
ATOM 1553 C C . THR A 1 195 ? 2.921 -7.907 -6.798 1.00 88.81 195 THR A C 1
ATOM 1555 O O . THR A 1 195 ? 2.383 -7.478 -5.771 1.00 88.81 195 THR A O 1
ATOM 1558 N N . PRO A 1 196 ? 2.650 -9.161 -7.215 1.00 90.25 196 PRO A N 1
ATOM 1559 C CA . PRO A 1 196 ? 1.716 -10.048 -6.526 1.00 90.25 196 PRO A CA 1
ATOM 1560 C C . PRO A 1 196 ? 2.192 -10.463 -5.129 1.00 90.25 196 PRO A C 1
ATOM 1562 O O . PRO A 1 196 ? 1.335 -10.715 -4.278 1.00 90.25 196 PRO A O 1
ATOM 1565 N N . ILE A 1 197 ? 3.506 -10.496 -4.853 1.00 90.50 197 ILE A N 1
ATOM 1566 C CA . ILE A 1 197 ? 4.045 -10.701 -3.494 1.00 90.50 197 ILE A CA 1
ATOM 1567 C C . ILE A 1 197 ? 3.652 -9.528 -2.592 1.00 90.50 197 ILE A C 1
ATOM 1569 O O . ILE A 1 197 ? 3.128 -9.742 -1.497 1.00 90.50 197 ILE A O 1
ATOM 1573 N N . VAL A 1 198 ? 3.835 -8.292 -3.063 1.00 88.06 198 VAL A N 1
ATOM 1574 C CA . VAL A 1 198 ? 3.447 -7.086 -2.316 1.00 88.06 198 VAL A CA 1
ATOM 1575 C C . VAL A 1 198 ? 1.944 -7.078 -2.050 1.00 88.06 198 VAL A C 1
ATOM 1577 O O . VAL A 1 198 ? 1.526 -6.904 -0.903 1.00 88.06 198 VAL A O 1
ATOM 1580 N N . ILE A 1 199 ? 1.127 -7.362 -3.070 1.00 89.31 199 ILE A N 1
ATOM 1581 C CA . ILE A 1 199 ? -0.330 -7.492 -2.922 1.00 89.31 199 ILE A CA 1
ATOM 1582 C C . ILE A 1 199 ? -0.674 -8.580 -1.894 1.00 89.31 199 ILE A C 1
ATOM 1584 O O . ILE A 1 199 ? -1.531 -8.366 -1.035 1.00 89.31 199 ILE A O 1
ATOM 1588 N N . ARG A 1 200 ? 0.023 -9.725 -1.923 1.00 90.56 200 ARG A N 1
ATOM 1589 C CA . ARG A 1 200 ? -0.204 -10.844 -0.996 1.00 90.56 200 ARG A CA 1
ATOM 1590 C C . ARG A 1 200 ? 0.061 -10.460 0.456 1.00 90.56 200 ARG A C 1
ATOM 1592 O O . ARG A 1 200 ? -0.598 -11.007 1.335 1.00 90.56 200 ARG A O 1
ATOM 1599 N N . ILE A 1 201 ? 1.007 -9.556 0.711 1.00 88.81 201 ILE A N 1
ATOM 1600 C CA . ILE A 1 201 ? 1.362 -9.093 2.060 1.00 88.81 201 ILE A CA 1
ATOM 1601 C C . ILE A 1 201 ? 0.428 -7.968 2.522 1.00 88.81 201 ILE A C 1
ATOM 1603 O O . ILE A 1 201 ? -0.034 -7.986 3.665 1.00 88.81 201 ILE A O 1
ATOM 1607 N N . MET A 1 202 ? 0.148 -6.998 1.650 1.00 87.00 202 MET A N 1
ATOM 1608 C CA . MET A 1 202 ? -0.640 -5.806 1.975 1.00 87.00 202 MET A CA 1
ATOM 1609 C C . MET A 1 202 ? -2.128 -6.111 2.119 1.00 87.00 202 MET A C 1
ATOM 1611 O O . MET A 1 202 ? -2.735 -5.761 3.132 1.00 87.00 202 MET A O 1
ATOM 1615 N N . LEU A 1 203 ? -2.711 -6.809 1.142 1.00 88.69 203 LEU A N 1
ATOM 1616 C CA . LEU A 1 203 ? -4.159 -6.972 1.047 1.00 88.69 203 LEU A CA 1
ATOM 1617 C C . LEU A 1 203 ? -4.772 -7.673 2.277 1.00 88.69 203 LEU A C 1
ATOM 1619 O O . LEU A 1 203 ? -5.753 -7.153 2.807 1.00 88.69 203 LEU A O 1
ATOM 1623 N N . PRO A 1 204 ? -4.209 -8.780 2.812 1.00 89.31 204 PRO A N 1
ATOM 1624 C CA . PRO A 1 204 ? -4.764 -9.424 4.003 1.00 89.31 204 PRO A CA 1
ATOM 1625 C C . PRO A 1 204 ? -4.697 -8.542 5.248 1.00 89.31 204 PRO A C 1
ATOM 1627 O O . PRO A 1 204 ? -5.603 -8.596 6.071 1.00 89.31 204 PRO A O 1
ATOM 1630 N N . LYS A 1 205 ? -3.652 -7.716 5.392 1.00 87.50 205 LYS A N 1
ATOM 1631 C CA . LYS A 1 205 ? -3.534 -6.793 6.531 1.00 87.50 205 LYS A CA 1
ATOM 1632 C C . LYS A 1 205 ? -4.614 -5.722 6.463 1.00 87.50 205 LYS A C 1
ATOM 1634 O O . LYS A 1 205 ? -5.268 -5.462 7.465 1.00 87.50 205 LYS A O 1
ATOM 1639 N N . THR A 1 206 ? -4.844 -5.154 5.280 1.00 85.81 206 THR A N 1
ATOM 1640 C CA . THR A 1 206 ? -5.917 -4.175 5.069 1.00 85.81 206 THR A CA 1
ATOM 1641 C C . THR A 1 206 ? -7.292 -4.785 5.349 1.00 85.81 206 THR A C 1
ATOM 1643 O O . THR A 1 206 ? -8.099 -4.173 6.047 1.00 85.81 206 THR A O 1
ATOM 1646 N N . VAL A 1 207 ? -7.542 -6.014 4.882 1.00 89.19 207 VAL A N 1
ATOM 1647 C CA . VAL A 1 207 ? -8.789 -6.740 5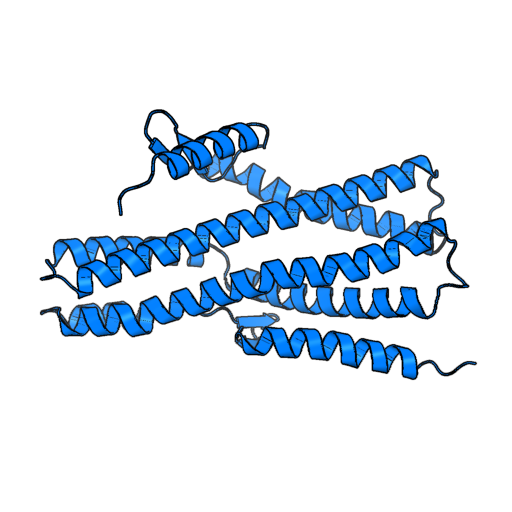.182 1.00 89.19 207 VAL A CA 1
ATOM 1648 C C . VAL A 1 207 ? -8.918 -7.035 6.680 1.00 89.19 207 VAL A C 1
ATOM 1650 O O . VAL A 1 207 ? -9.994 -6.841 7.234 1.00 89.19 207 VAL A O 1
ATOM 1653 N N . ALA A 1 208 ? -7.839 -7.426 7.362 1.00 88.25 208 ALA A N 1
ATOM 1654 C CA . ALA A 1 208 ? -7.858 -7.711 8.797 1.00 88.25 208 ALA A CA 1
ATOM 1655 C C . ALA A 1 208 ? -8.149 -6.465 9.651 1.00 88.25 208 ALA A C 1
ATOM 1657 O O . ALA A 1 208 ? -8.914 -6.555 10.607 1.00 88.25 208 ALA A O 1
ATOM 1658 N N . ILE A 1 209 ? -7.605 -5.294 9.292 1.00 84.75 209 ILE A N 1
ATOM 1659 C CA . ILE A 1 209 ? -7.927 -4.016 9.961 1.00 84.75 209 ILE A CA 1
ATOM 1660 C C . ILE A 1 209 ? -9.430 -3.753 9.869 1.00 84.75 209 ILE A C 1
ATOM 1662 O O . ILE A 1 209 ? -10.078 -3.380 10.848 1.00 84.75 209 ILE A O 1
ATOM 1666 N N . PHE A 1 210 ? -9.985 -3.983 8.682 1.00 82.75 210 PHE A N 1
ATOM 1667 C CA . PHE A 1 210 ? -11.396 -3.792 8.406 1.00 82.75 210 PHE A CA 1
ATOM 1668 C C . PHE A 1 210 ? -12.286 -4.800 9.163 1.00 82.75 210 PHE A C 1
ATOM 1670 O O . PHE A 1 210 ? -13.234 -4.404 9.847 1.00 82.75 210 PHE A O 1
ATOM 1677 N N . GLU A 1 211 ? -11.975 -6.096 9.095 1.00 86.06 211 GLU A N 1
ATOM 1678 C CA . GLU A 1 211 ? -12.733 -7.133 9.803 1.00 86.06 211 GLU A CA 1
ATOM 1679 C C . GLU A 1 211 ? -12.631 -6.960 11.326 1.00 86.06 211 GLU A C 1
ATOM 1681 O O . GLU A 1 211 ? -13.640 -7.094 12.023 1.00 86.06 211 GLU A O 1
ATOM 1686 N N . GLY A 1 212 ? -11.458 -6.574 11.839 1.00 83.12 212 GLY A N 1
ATOM 1687 C CA . GLY A 1 212 ? -11.231 -6.273 13.252 1.00 83.12 212 GLY A CA 1
ATOM 1688 C C . GLY A 1 212 ? -12.108 -5.126 13.757 1.00 83.12 212 GLY A C 1
ATOM 1689 O O . GLY A 1 212 ? -12.770 -5.268 14.787 1.00 83.12 212 GLY A O 1
ATOM 1690 N N . GLY A 1 213 ? -12.214 -4.032 12.993 1.00 80.12 213 GLY A N 1
ATOM 1691 C CA . GLY A 1 213 ? -13.120 -2.921 13.307 1.00 80.12 213 GLY A CA 1
ATOM 1692 C C . GLY A 1 213 ? -14.588 -3.356 13.408 1.00 80.12 213 GLY A C 1
ATOM 1693 O O . GLY A 1 213 ? -15.299 -2.958 14.336 1.00 80.12 213 GLY A O 1
ATOM 1694 N N . ARG A 1 214 ? -15.034 -4.245 12.510 1.00 83.25 214 ARG A N 1
ATOM 1695 C CA . ARG A 1 214 ? -16.396 -4.800 12.543 1.00 83.25 214 ARG A CA 1
ATOM 1696 C C . ARG A 1 214 ? -16.625 -5.706 13.754 1.00 83.25 214 ARG A C 1
ATOM 1698 O O . ARG A 1 214 ? -17.658 -5.589 14.406 1.00 83.25 214 ARG A O 1
ATOM 1705 N N . VAL A 1 215 ? -15.673 -6.582 14.080 1.00 83.50 215 VAL A N 1
ATOM 1706 C CA . VAL A 1 215 ? -15.775 -7.500 15.232 1.00 83.50 215 VAL A CA 1
ATOM 1707 C C . VAL A 1 215 ? -15.823 -6.737 16.556 1.00 83.50 215 VAL A C 1
ATOM 1709 O O . VAL A 1 215 ? -16.617 -7.088 17.434 1.00 83.50 215 VAL A O 1
ATOM 1712 N N . ILE A 1 216 ? -15.027 -5.667 16.696 1.00 80.50 216 ILE A N 1
ATOM 1713 C CA . ILE A 1 216 ? -15.138 -4.753 17.842 1.00 80.50 216 ILE A CA 1
ATOM 1714 C C . ILE A 1 216 ? -16.573 -4.239 17.936 1.00 80.50 216 ILE A C 1
ATOM 1716 O O . ILE A 1 216 ? -17.187 -4.296 19.003 1.00 80.50 216 ILE A O 1
ATOM 1720 N N . ARG A 1 217 ? -17.120 -3.774 16.808 1.00 80.19 217 ARG A N 1
ATOM 1721 C CA . ARG A 1 217 ? -18.442 -3.170 16.806 1.00 80.19 217 ARG A CA 1
ATOM 1722 C C . ARG A 1 217 ? -19.547 -4.150 17.189 1.00 80.19 217 ARG A C 1
ATOM 1724 O O . ARG A 1 217 ? -20.352 -3.863 18.073 1.00 80.19 217 ARG A O 1
ATOM 1731 N N . ASP A 1 218 ? -19.579 -5.285 16.508 1.00 81.88 218 ASP A N 1
ATOM 1732 C CA . ASP A 1 218 ? -20.735 -6.172 16.526 1.00 81.88 218 ASP A CA 1
ATOM 1733 C C . ASP A 1 218 ? -20.684 -7.166 17.687 1.00 81.88 218 ASP A C 1
ATOM 1735 O O . ASP A 1 218 ? -21.730 -7.510 18.222 1.00 81.88 218 ASP A O 1
ATOM 1739 N N . THR A 1 219 ? -19.502 -7.620 18.117 1.00 78.06 219 THR A N 1
ATOM 1740 C CA . THR A 1 219 ? -19.384 -8.651 19.163 1.00 78.06 219 THR A CA 1
ATOM 1741 C C . THR A 1 219 ? -19.099 -8.048 20.531 1.00 78.06 219 THR A C 1
ATOM 1743 O O . THR A 1 219 ? -19.784 -8.354 21.507 1.00 78.06 219 THR A O 1
ATOM 1746 N N . VAL A 1 220 ? -18.086 -7.184 20.624 1.00 78.44 220 VAL A N 1
ATOM 1747 C CA . VAL A 1 220 ? -17.651 -6.640 21.918 1.00 78.44 220 VAL A CA 1
ATOM 1748 C C . VAL A 1 220 ? -18.704 -5.674 22.457 1.00 78.44 220 VAL A C 1
ATOM 1750 O O . VAL A 1 220 ? -19.117 -5.799 23.610 1.00 78.44 220 VAL A O 1
ATOM 1753 N N . TRP A 1 221 ? -19.220 -4.764 21.626 1.00 78.69 221 TRP A N 1
ATOM 1754 C CA . TRP A 1 221 ? -20.165 -3.764 22.126 1.00 78.69 221 TRP A CA 1
ATOM 1755 C C . TRP A 1 221 ? -21.576 -4.282 22.342 1.00 78.69 221 TRP A C 1
ATOM 1757 O O . TRP A 1 221 ? -22.216 -3.828 23.283 1.00 78.69 221 TRP A O 1
ATOM 1767 N N . THR A 1 222 ? -22.078 -5.227 21.547 1.00 82.94 222 THR A N 1
ATOM 1768 C CA . THR A 1 222 ? -23.402 -5.822 21.820 1.00 82.94 222 THR A CA 1
ATOM 1769 C C . THR A 1 222 ? -23.405 -6.560 23.156 1.00 82.94 222 THR A C 1
ATOM 1771 O O . THR A 1 222 ? -24.329 -6.385 23.950 1.00 82.94 222 THR A O 1
ATOM 1774 N N . THR A 1 223 ? -22.320 -7.279 23.454 1.00 82.50 223 THR A N 1
ATOM 1775 C CA . THR A 1 223 ? -22.125 -7.967 24.735 1.00 82.50 223 THR A CA 1
ATOM 1776 C C . THR A 1 223 ? -22.019 -6.968 25.891 1.00 82.50 223 THR A C 1
ATOM 1778 O O . THR A 1 223 ? -22.742 -7.083 26.879 1.00 82.50 223 THR A O 1
ATOM 1781 N N . LEU A 1 224 ? -21.192 -5.924 25.752 1.00 77.81 224 LEU A N 1
ATOM 1782 C CA . LEU A 1 224 ? -21.036 -4.892 26.787 1.00 77.81 224 LEU A CA 1
ATOM 1783 C C . LEU A 1 224 ? -22.317 -4.062 27.004 1.00 77.81 224 LEU A C 1
ATOM 1785 O O . LEU A 1 224 ? -22.630 -3.693 28.136 1.00 77.81 224 LEU A O 1
ATOM 1789 N N . LEU A 1 225 ? -23.101 -3.805 25.951 1.00 81.25 225 LEU A N 1
ATOM 1790 C CA . LEU A 1 225 ? -24.421 -3.167 26.045 1.00 81.25 225 LEU A CA 1
ATOM 1791 C C . LEU A 1 225 ? -25.439 -4.046 26.784 1.00 81.25 225 LEU A C 1
ATOM 1793 O O . LEU A 1 225 ? -26.345 -3.512 27.423 1.00 81.25 225 LEU A O 1
ATOM 1797 N N . GLY A 1 226 ? -25.309 -5.373 26.708 1.00 81.19 226 GLY A N 1
ATOM 1798 C CA . GLY A 1 226 ? -26.139 -6.308 27.468 1.00 81.19 226 GLY A CA 1
ATOM 1799 C C . GLY A 1 226 ? -25.923 -6.195 28.979 1.00 81.19 226 GLY A C 1
ATOM 1800 O O . GLY A 1 226 ? -26.900 -6.237 29.731 1.00 81.19 226 GLY A O 1
ATOM 1801 N N . LEU A 1 227 ? -24.666 -5.980 29.383 1.00 78.12 227 LEU A N 1
ATOM 1802 C CA . LEU A 1 227 ? -24.201 -5.949 30.776 1.00 78.12 227 LEU A CA 1
ATOM 1803 C C . LEU A 1 227 ? -24.331 -4.575 31.454 1.00 78.12 227 LEU A C 1
ATOM 1805 O O . LEU A 1 227 ? -24.426 -4.498 32.674 1.00 78.12 227 LEU A O 1
ATOM 1809 N N . SER A 1 228 ? -24.331 -3.481 30.689 1.00 78.75 228 SER A N 1
ATOM 1810 C CA . SER A 1 228 ? -24.416 -2.127 31.250 1.00 78.75 228 SER A CA 1
ATOM 1811 C C . SER A 1 228 ? -25.840 -1.759 31.689 1.00 78.75 228 SER A C 1
ATOM 1813 O O . SER A 1 228 ? -26.810 -2.028 30.979 1.00 78.75 228 SER A O 1
ATOM 1815 N N . SER A 1 229 ? -25.965 -1.073 32.832 1.00 79.12 229 SER A N 1
ATOM 1816 C CA . SER A 1 229 ? -27.232 -0.488 33.305 1.00 79.12 229 SER A CA 1
ATOM 1817 C C . SER A 1 229 ? -27.701 0.669 32.400 1.00 79.12 229 SER A C 1
ATOM 1819 O O . SER A 1 229 ? -28.888 0.837 32.123 1.00 79.12 229 SER A O 1
ATOM 1821 N N . GLU A 1 230 ? -26.765 1.418 31.806 1.00 83.44 230 GLU A N 1
ATOM 1822 C CA . GLU A 1 230 ? -27.047 2.626 31.015 1.00 83.44 230 GLU A CA 1
ATOM 1823 C C . GLU A 1 230 ? -27.194 2.356 29.506 1.00 83.44 230 GLU A C 1
ATOM 1825 O O . GLU A 1 230 ? -26.649 3.064 28.648 1.00 83.44 230 GLU A O 1
ATOM 1830 N N . LYS A 1 231 ? -27.966 1.326 29.146 1.00 83.62 231 LYS A N 1
ATOM 1831 C CA . LYS A 1 231 ? -28.096 0.844 27.755 1.00 83.62 231 LYS A CA 1
ATOM 1832 C C . LYS A 1 231 ? -28.464 1.949 26.762 1.00 83.62 231 LYS A C 1
ATOM 1834 O O . LYS A 1 231 ? -27.951 1.988 25.645 1.00 83.62 231 LYS A O 1
ATOM 1839 N N . LYS A 1 232 ? -29.345 2.873 27.164 1.00 86.12 232 LYS A N 1
ATOM 1840 C CA . LYS A 1 232 ? -29.872 3.941 26.298 1.00 86.12 232 LYS A CA 1
ATOM 1841 C C . LYS A 1 232 ? -28.805 4.970 25.913 1.00 86.12 232 LYS A C 1
ATOM 1843 O O . LYS A 1 232 ? -28.755 5.366 24.747 1.00 86.12 232 LYS A O 1
ATOM 1848 N N . TYR A 1 233 ? -27.958 5.382 26.859 1.00 84.56 233 TYR A N 1
ATOM 1849 C CA . TYR A 1 233 ? -26.888 6.352 26.606 1.00 84.56 233 TYR A CA 1
ATOM 1850 C C . TYR A 1 233 ? -25.828 5.756 25.677 1.00 84.56 233 TYR A C 1
ATOM 1852 O O . TYR A 1 233 ? -25.539 6.321 24.618 1.00 84.56 233 TYR A O 1
ATOM 1860 N N . PHE A 1 234 ? -25.331 4.560 26.006 1.00 80.88 234 PHE A N 1
ATOM 1861 C CA . PHE A 1 234 ? -24.313 3.893 25.197 1.00 80.88 234 PHE A CA 1
ATOM 1862 C C . PHE A 1 234 ? -24.822 3.542 23.800 1.00 80.88 234 PHE A C 1
ATOM 1864 O O . PHE A 1 234 ? -24.122 3.802 22.826 1.00 80.88 234 PHE A O 1
ATOM 1871 N N . LYS A 1 235 ? -26.061 3.054 23.655 1.00 83.38 235 LYS A N 1
ATOM 1872 C CA . LYS A 1 235 ? -26.641 2.763 22.333 1.00 83.38 235 LYS A CA 1
ATOM 1873 C C . LYS A 1 235 ? -26.716 4.009 21.445 1.00 83.38 235 LYS A C 1
ATOM 1875 O O . LYS A 1 235 ? -26.419 3.922 20.256 1.00 83.38 235 LYS A O 1
ATOM 1880 N N . ARG A 1 236 ? -27.073 5.175 22.003 1.00 84.38 236 ARG A N 1
ATOM 1881 C CA . ARG A 1 236 ? -27.073 6.448 21.257 1.00 84.38 236 ARG A CA 1
ATOM 1882 C C . ARG A 1 236 ? -25.663 6.862 20.850 1.00 84.38 236 ARG A C 1
ATOM 1884 O O . ARG A 1 236 ? -25.450 7.200 19.691 1.00 84.38 236 ARG A O 1
ATOM 1891 N N . LYS A 1 237 ? -24.709 6.785 21.779 1.00 81.69 237 LYS A N 1
ATOM 1892 C CA . LYS A 1 237 ? -23.308 7.138 21.523 1.00 81.69 237 LYS A CA 1
ATOM 1893 C C . LYS A 1 237 ? -22.681 6.238 20.454 1.00 81.69 237 LYS A C 1
ATOM 1895 O O . LYS A 1 237 ? -22.043 6.738 19.538 1.00 81.69 237 LYS A O 1
ATOM 1900 N N . MET A 1 238 ? -22.965 4.937 20.509 1.00 75.62 238 MET A N 1
ATOM 1901 C CA . MET A 1 238 ? -22.527 3.958 19.514 1.00 75.62 238 MET A CA 1
ATOM 1902 C C . MET A 1 238 ? -23.163 4.178 18.145 1.00 75.62 238 MET A C 1
ATOM 1904 O O . MET A 1 238 ? -22.487 4.027 17.141 1.00 75.62 238 MET A O 1
ATOM 1908 N N . LYS A 1 239 ? -24.437 4.582 18.080 1.00 80.75 239 LYS A N 1
ATOM 1909 C CA . LYS A 1 239 ? -25.076 4.921 16.801 1.00 80.75 239 LYS A CA 1
ATOM 1910 C C . LYS A 1 239 ? -24.441 6.156 16.142 1.00 80.75 239 LYS A C 1
ATOM 1912 O O . LYS A 1 239 ? -24.466 6.258 14.922 1.00 80.75 239 LYS A O 1
ATOM 1917 N N . GLY A 1 240 ? -23.877 7.072 16.935 1.00 77.62 240 GLY A N 1
ATOM 1918 C CA . GLY A 1 240 ? -23.104 8.214 16.430 1.00 77.62 240 GLY A CA 1
ATOM 1919 C C . GLY A 1 240 ? -21.690 7.845 15.964 1.00 77.62 240 GLY A C 1
ATOM 1920 O O . GLY A 1 240 ? -21.119 8.520 15.114 1.00 77.62 240 GLY A O 1
ATOM 1921 N N . ILE A 1 241 ? -21.137 6.752 16.488 1.00 72.00 241 ILE A N 1
ATOM 1922 C CA . ILE A 1 241 ? -19.845 6.194 16.097 1.00 72.00 241 ILE A CA 1
ATOM 1923 C C . ILE A 1 241 ? -20.066 5.341 14.837 1.00 72.00 241 ILE A C 1
ATOM 1925 O O . ILE A 1 241 ? -20.506 4.195 14.904 1.00 72.00 241 ILE A O 1
ATOM 1929 N N . GLY A 1 242 ? -19.823 5.929 13.663 1.00 69.06 242 GLY A N 1
ATOM 1930 C CA . GLY A 1 242 ? -19.974 5.243 12.375 1.00 69.06 242 GLY A CA 1
ATOM 1931 C C . GLY A 1 242 ? -19.144 3.954 12.271 1.00 69.06 242 GLY A C 1
ATOM 1932 O O . GLY A 1 242 ? -18.140 3.783 12.964 1.00 69.06 242 GLY A O 1
ATOM 1933 N N . GLU A 1 243 ? -19.565 3.037 11.395 1.00 71.81 243 GLU A N 1
ATOM 1934 C CA . GLU A 1 243 ? -18.779 1.840 11.075 1.00 71.81 243 GLU A CA 1
ATOM 1935 C C . GLU A 1 243 ? -17.433 2.250 10.485 1.00 71.81 243 GLU A C 1
ATOM 1937 O O . GLU A 1 243 ? -17.394 2.982 9.495 1.00 71.81 243 GLU A O 1
ATOM 1942 N N . ILE A 1 244 ? -16.339 1.745 11.053 1.00 70.75 244 ILE A N 1
ATOM 1943 C CA . ILE A 1 244 ? -15.035 1.813 10.397 1.00 70.75 244 ILE A CA 1
ATOM 1944 C C . ILE A 1 244 ? -15.080 0.793 9.257 1.00 70.75 244 ILE A C 1
ATOM 1946 O O . ILE A 1 244 ? -14.779 -0.385 9.435 1.00 70.75 244 ILE A O 1
ATOM 1950 N N . ALA A 1 245 ? -15.552 1.236 8.097 1.00 73.25 245 ALA A N 1
ATOM 1951 C CA . ALA A 1 245 ? -15.585 0.449 6.879 1.00 73.25 245 ALA A CA 1
ATOM 1952 C C . ALA A 1 245 ? -14.748 1.154 5.818 1.00 73.25 245 ALA A C 1
ATOM 1954 O O . ALA A 1 245 ? -15.001 2.315 5.520 1.00 73.25 245 ALA A O 1
ATOM 1955 N N . PHE A 1 246 ? -13.770 0.437 5.265 1.00 77.62 246 PHE A N 1
ATOM 1956 C CA . PHE A 1 246 ? -13.008 0.898 4.113 1.00 77.62 246 PHE A CA 1
ATOM 1957 C C . PHE A 1 246 ? -13.714 0.437 2.843 1.00 77.62 246 PHE A C 1
ATOM 1959 O O . PHE A 1 246 ? -13.889 -0.766 2.606 1.00 77.62 246 PHE A O 1
ATOM 1966 N N . TYR A 1 247 ? -14.120 1.399 2.031 1.00 83.00 247 TYR A N 1
ATOM 1967 C CA . TYR A 1 247 ? -14.621 1.160 0.690 1.00 83.00 247 TYR A CA 1
ATOM 1968 C C . TYR A 1 247 ? -13.500 1.413 -0.315 1.00 83.00 247 TYR A C 1
ATOM 1970 O O . TYR A 1 247 ? -12.668 2.293 -0.136 1.00 83.00 247 TYR A O 1
ATOM 1978 N N . ALA A 1 248 ? -13.449 0.632 -1.387 1.00 82.69 248 ALA A N 1
ATOM 1979 C CA . ALA A 1 248 ? -12.741 1.073 -2.573 1.00 82.69 248 ALA A CA 1
ATOM 1980 C C . ALA A 1 248 ? -13.627 2.141 -3.217 1.00 82.69 248 ALA A C 1
ATOM 1982 O O . ALA A 1 248 ? -14.664 1.822 -3.802 1.00 82.69 248 ALA A O 1
ATOM 1983 N N . SER A 1 249 ? -13.258 3.403 -3.033 1.00 82.88 249 SER A N 1
ATOM 1984 C CA . SER A 1 249 ? -14.010 4.542 -3.551 1.00 82.88 249 SER A CA 1
ATOM 1985 C C . SER A 1 249 ? -13.195 5.236 -4.630 1.00 82.88 249 SER A C 1
ATOM 1987 O O . SER A 1 249 ? -11.981 5.370 -4.508 1.00 82.88 249 SER A O 1
ATOM 1989 N N . PHE A 1 250 ? -13.858 5.678 -5.691 1.00 81.12 250 PHE A N 1
ATOM 1990 C CA . PHE A 1 250 ? -13.255 6.551 -6.690 1.00 81.12 250 PHE A CA 1
ATOM 1991 C C . PHE A 1 250 ? -14.044 7.858 -6.692 1.00 81.12 250 PHE A C 1
ATOM 1993 O O . PHE A 1 250 ? -15.248 7.870 -6.962 1.00 81.12 250 PHE A O 1
ATOM 2000 N N . PHE A 1 251 ? -13.377 8.950 -6.310 1.00 79.12 251 PHE A N 1
ATOM 2001 C CA . PHE A 1 251 ? -14.009 10.237 -6.004 1.00 79.12 251 PHE A CA 1
ATOM 2002 C C . PHE A 1 251 ? -15.060 10.132 -4.884 1.00 79.12 251 PHE A C 1
ATOM 2004 O O . PHE A 1 251 ? -14.705 10.029 -3.713 1.00 79.12 251 PHE A O 1
ATOM 2011 N N . GLN A 1 252 ? -16.348 10.171 -5.234 1.00 80.81 252 GLN A N 1
ATOM 2012 C CA . GLN A 1 252 ? -17.477 10.055 -4.303 1.00 80.81 252 GLN A CA 1
ATOM 2013 C C . GLN A 1 252 ? -18.248 8.738 -4.463 1.00 80.81 252 GLN A C 1
ATOM 2015 O O . GLN A 1 252 ? -19.140 8.442 -3.667 1.00 80.81 252 GLN A O 1
ATOM 2020 N N . TYR A 1 253 ? -17.910 7.931 -5.472 1.00 83.12 253 TYR A N 1
ATOM 2021 C CA . TYR A 1 253 ? -18.591 6.671 -5.738 1.00 83.12 253 TYR A CA 1
ATOM 2022 C C . TYR A 1 253 ? -17.906 5.535 -4.985 1.00 83.12 253 TYR A C 1
ATOM 2024 O O . TYR A 1 253 ? -16.718 5.273 -5.173 1.00 83.12 253 TYR A O 1
ATOM 2032 N N . ARG A 1 254 ? -18.675 4.839 -4.144 1.00 85.44 254 ARG A N 1
ATOM 2033 C CA . ARG A 1 254 ? -18.236 3.622 -3.453 1.00 85.44 254 ARG A CA 1
ATOM 2034 C C . ARG A 1 254 ? -18.384 2.449 -4.415 1.00 85.44 254 ARG A C 1
ATOM 2036 O O . ARG A 1 254 ? -19.506 2.041 -4.698 1.00 85.44 254 ARG A O 1
ATOM 2043 N N . LEU A 1 255 ? -17.271 1.926 -4.926 1.00 84.38 255 LEU A N 1
ATOM 2044 C CA . LEU A 1 255 ? -17.281 0.852 -5.922 1.00 84.38 255 LEU A CA 1
ATOM 2045 C C . LEU A 1 255 ? -17.570 -0.496 -5.267 1.00 84.38 255 LEU A C 1
ATOM 2047 O O . LEU A 1 255 ? -18.496 -1.202 -5.656 1.00 84.38 255 LEU A O 1
ATOM 2051 N N . TYR A 1 256 ? -16.778 -0.861 -4.261 1.00 85.25 256 TYR A N 1
ATOM 2052 C CA . TYR A 1 256 ? -16.950 -2.123 -3.554 1.00 85.25 256 TYR A CA 1
ATOM 2053 C C . TYR A 1 256 ? -16.383 -2.062 -2.142 1.00 85.25 256 TYR A C 1
ATOM 2055 O O . TYR A 1 256 ? -15.510 -1.261 -1.807 1.00 85.25 256 TYR A O 1
ATOM 2063 N N . ARG A 1 257 ? -16.898 -2.941 -1.289 1.00 86.25 257 ARG A N 1
ATOM 2064 C CA . ARG A 1 257 ? -16.410 -3.130 0.074 1.00 86.25 257 ARG A CA 1
ATOM 2065 C C . ARG A 1 257 ? -15.219 -4.085 0.043 1.00 86.25 257 ARG A C 1
ATOM 2067 O O . ARG A 1 257 ? -15.333 -5.159 -0.545 1.00 86.25 257 ARG A O 1
ATOM 2074 N N . LEU A 1 258 ? -14.105 -3.720 0.682 1.00 84.25 258 LEU A N 1
ATOM 2075 C CA . LEU A 1 258 ? -12.972 -4.637 0.816 1.00 84.25 258 LEU A CA 1
ATOM 2076 C C . LEU A 1 258 ? -13.388 -5.814 1.707 1.00 84.25 258 LEU A C 1
ATOM 2078 O O . LEU A 1 258 ? -13.718 -5.633 2.878 1.00 84.25 258 LEU A O 1
ATOM 2082 N N . GLN A 1 259 ? -13.403 -7.018 1.147 1.00 88.50 259 GLN A N 1
ATOM 2083 C CA . GLN A 1 259 ? -13.728 -8.253 1.856 1.00 88.50 259 GLN A CA 1
ATOM 2084 C C . GLN A 1 259 ? -12.679 -9.320 1.544 1.00 88.50 259 GLN A C 1
ATOM 2086 O O . GLN A 1 259 ? -11.921 -9.208 0.580 1.00 88.50 259 GLN A O 1
ATOM 2091 N N . ASN A 1 260 ? -12.654 -10.399 2.327 1.00 86.56 260 ASN A N 1
ATOM 2092 C CA . ASN A 1 260 ? -11.783 -11.540 2.041 1.00 86.56 260 ASN A CA 1
ATOM 2093 C C . ASN A 1 260 ? -12.021 -12.139 0.638 1.00 86.56 260 ASN A C 1
ATOM 2095 O O . ASN A 1 260 ? -11.073 -12.581 -0.010 1.00 86.56 260 ASN A O 1
ATOM 2099 N N . SER A 1 261 ? -13.255 -12.075 0.124 1.00 89.25 261 SER A N 1
ATOM 2100 C CA . SER A 1 261 ? -13.595 -12.476 -1.250 1.00 89.25 261 SER A CA 1
ATOM 2101 C C . SER A 1 261 ? -12.874 -11.637 -2.312 1.00 89.25 261 SER A C 1
ATOM 2103 O O . SER A 1 261 ? -12.441 -12.182 -3.326 1.00 89.25 261 SER A O 1
ATOM 2105 N N . THR A 1 262 ? -12.645 -10.344 -2.051 1.00 88.81 262 THR A N 1
ATOM 2106 C CA . THR A 1 262 ? -11.958 -9.423 -2.969 1.00 88.81 262 THR A CA 1
ATOM 2107 C C . THR A 1 262 ? -10.557 -9.917 -3.329 1.00 88.81 262 THR A C 1
ATOM 2109 O O . THR A 1 262 ? -10.122 -9.735 -4.462 1.00 88.81 262 THR A O 1
ATOM 2112 N N . LYS A 1 263 ? -9.855 -10.593 -2.408 1.00 88.19 263 LYS A N 1
ATOM 2113 C CA . LYS A 1 263 ? -8.525 -11.162 -2.671 1.00 88.19 263 LYS A CA 1
ATOM 2114 C C . LYS A 1 263 ? -8.561 -12.211 -3.777 1.00 88.19 263 LYS A C 1
ATOM 2116 O O . LYS A 1 263 ? -7.744 -12.151 -4.692 1.00 88.19 263 LYS A O 1
ATOM 2121 N N . ALA A 1 264 ? -9.482 -13.168 -3.683 1.00 91.00 264 ALA A N 1
ATOM 2122 C CA . ALA A 1 264 ? -9.596 -14.242 -4.665 1.00 91.00 264 ALA A CA 1
ATOM 2123 C C . ALA A 1 264 ? -9.993 -13.681 -6.036 1.00 91.00 264 ALA A C 1
ATOM 2125 O O . ALA A 1 264 ? -9.344 -13.989 -7.034 1.00 91.00 264 ALA A O 1
ATOM 2126 N N . THR A 1 265 ? -10.982 -12.782 -6.061 1.00 92.88 265 THR A N 1
ATOM 2127 C CA . THR A 1 265 ? -11.412 -12.103 -7.288 1.00 92.88 265 THR A CA 1
ATOM 2128 C C . THR A 1 265 ? -10.265 -11.326 -7.928 1.00 92.88 265 THR A C 1
ATOM 2130 O O . THR A 1 265 ? -10.075 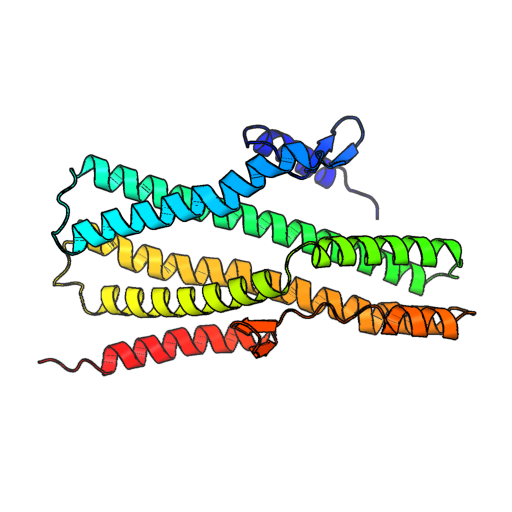-11.407 -9.134 1.00 92.88 265 THR A O 1
ATOM 2133 N N . PHE A 1 266 ? -9.459 -10.615 -7.137 1.00 91.44 266 PHE A N 1
ATOM 2134 C CA . PHE A 1 266 ? -8.360 -9.811 -7.663 1.00 91.44 266 PHE A CA 1
ATOM 2135 C C . PHE A 1 266 ? -7.297 -10.659 -8.379 1.00 91.44 266 PHE A C 1
ATOM 2137 O O . PHE A 1 266 ? -6.901 -10.330 -9.495 1.00 91.44 266 PHE A O 1
ATOM 2144 N N . TYR A 1 267 ? -6.879 -11.784 -7.788 1.00 92.25 267 TYR A N 1
ATOM 2145 C CA . TYR A 1 267 ? -5.937 -12.698 -8.447 1.00 92.25 267 TYR A CA 1
ATOM 2146 C C . TYR A 1 267 ? -6.538 -13.376 -9.680 1.00 92.25 267 TYR A C 1
ATOM 2148 O O . TYR A 1 267 ? -5.851 -13.493 -10.694 1.00 92.25 267 TYR A O 1
ATOM 2156 N N . ALA A 1 268 ? -7.810 -13.777 -9.616 1.00 94.88 268 ALA A N 1
ATOM 2157 C CA . ALA A 1 268 ? -8.506 -14.353 -10.763 1.00 94.88 268 ALA A CA 1
ATOM 2158 C C . ALA A 1 268 ? -8.541 -13.369 -11.942 1.00 94.88 268 ALA A C 1
ATOM 2160 O O . ALA A 1 268 ? -8.199 -13.747 -13.058 1.00 94.88 268 ALA A O 1
ATOM 2161 N N . VAL A 1 269 ? -8.850 -12.093 -11.680 1.00 95.56 269 VAL A N 1
ATOM 2162 C CA . VAL A 1 269 ? -8.874 -11.039 -12.704 1.00 95.56 269 VAL A CA 1
ATOM 2163 C C . VAL A 1 269 ? -7.484 -10.791 -13.294 1.00 95.56 269 VAL A C 1
ATOM 2165 O O . VAL A 1 269 ? -7.380 -10.616 -14.503 1.00 95.56 269 VAL A O 1
ATOM 2168 N N . ILE A 1 270 ? -6.405 -10.813 -12.498 1.00 94.25 270 ILE A N 1
ATOM 2169 C CA . ILE A 1 270 ? -5.038 -10.687 -13.043 1.00 94.25 270 ILE A CA 1
ATOM 2170 C C . ILE A 1 270 ? -4.755 -11.806 -14.052 1.00 94.25 270 ILE A C 1
ATOM 2172 O O . ILE A 1 270 ? -4.269 -11.527 -15.149 1.00 94.25 270 ILE A O 1
ATOM 2176 N N . ILE A 1 271 ? -5.044 -13.059 -13.691 1.00 95.06 271 ILE A N 1
ATOM 2177 C CA . ILE A 1 271 ? -4.765 -14.221 -14.545 1.00 95.06 271 ILE A CA 1
ATOM 2178 C C . ILE A 1 271 ? -5.631 -14.172 -15.806 1.00 95.06 271 ILE A C 1
ATOM 2180 O O . ILE A 1 271 ? -5.095 -14.230 -16.909 1.00 95.06 271 ILE A O 1
ATOM 2184 N N . ASP A 1 272 ? -6.941 -13.989 -15.648 1.00 97.12 272 ASP A N 1
ATOM 2185 C CA . ASP A 1 272 ? -7.912 -13.928 -16.745 1.00 97.12 272 ASP A CA 1
ATOM 2186 C C . ASP A 1 272 ? -7.580 -12.820 -17.756 1.00 97.12 272 ASP A C 1
ATOM 2188 O O . ASP A 1 272 ? -7.514 -13.055 -18.965 1.00 97.12 272 ASP A O 1
ATOM 2192 N N . ARG A 1 273 ? -7.258 -11.615 -17.266 1.00 96.44 273 ARG A N 1
ATOM 2193 C CA . ARG A 1 273 ? -6.862 -10.492 -18.128 1.00 96.44 273 ARG A CA 1
ATOM 2194 C C . ARG A 1 273 ? -5.501 -10.697 -18.775 1.00 96.44 273 ARG A C 1
ATOM 2196 O O . ARG A 1 273 ? -5.323 -10.270 -19.910 1.00 96.44 273 ARG A O 1
ATOM 2203 N N . THR A 1 274 ? -4.571 -11.373 -18.102 1.00 95.12 274 THR A N 1
ATOM 2204 C CA . THR A 1 274 ? -3.287 -11.751 -18.711 1.00 95.12 274 THR A CA 1
ATOM 2205 C C . THR A 1 274 ? -3.503 -12.747 -19.853 1.00 95.12 274 THR A C 1
ATOM 2207 O O . THR A 1 274 ? -2.975 -12.535 -20.938 1.00 95.12 274 THR A O 1
ATOM 2210 N N . ILE A 1 275 ? -4.310 -13.795 -19.647 1.00 95.88 275 ILE A N 1
ATOM 2211 C CA . ILE A 1 275 ? -4.638 -14.783 -20.690 1.00 95.88 275 ILE A CA 1
ATOM 2212 C C . ILE A 1 275 ? -5.337 -14.096 -21.864 1.00 95.88 275 ILE A C 1
ATOM 2214 O O . ILE A 1 275 ? -4.915 -14.254 -23.005 1.00 95.88 275 ILE A O 1
ATOM 2218 N N . THR A 1 276 ? -6.352 -13.276 -21.582 1.00 96.12 276 THR A N 1
ATOM 2219 C CA . THR A 1 276 ? -7.084 -12.527 -22.612 1.00 96.12 276 THR A CA 1
ATOM 2220 C C . THR A 1 276 ? -6.146 -11.635 -23.428 1.00 96.12 276 THR A C 1
ATOM 2222 O O . THR A 1 276 ? -6.220 -11.641 -24.651 1.00 96.12 276 THR A O 1
ATOM 2225 N N . ALA A 1 277 ? -5.228 -10.910 -22.777 1.00 93.81 277 ALA A N 1
ATOM 2226 C CA . ALA A 1 277 ? -4.251 -10.063 -23.462 1.00 93.81 277 ALA A CA 1
ATOM 2227 C C . ALA A 1 277 ? -3.266 -10.870 -24.329 1.00 93.81 277 ALA A C 1
ATOM 2229 O O . ALA A 1 277 ? -2.879 -10.422 -25.408 1.00 93.81 277 ALA A O 1
ATOM 2230 N N . LEU A 1 278 ? -2.869 -12.067 -23.881 1.00 93.50 278 LEU A N 1
ATOM 2231 C CA . LEU A 1 278 ? -2.008 -12.965 -24.656 1.00 93.50 278 LEU A CA 1
ATOM 2232 C C . LEU A 1 278 ? -2.720 -13.529 -25.893 1.00 93.50 278 LEU A C 1
ATOM 2234 O O . LEU A 1 278 ? -2.078 -13.655 -26.933 1.00 93.50 278 LEU A O 1
ATOM 2238 N N . LEU A 1 279 ? -4.016 -13.838 -25.782 1.00 94.25 279 LEU A N 1
ATOM 2239 C CA . LEU A 1 279 ? -4.838 -14.366 -26.877 1.00 94.25 279 LEU A CA 1
ATOM 2240 C C . LEU A 1 279 ? -5.313 -13.281 -27.852 1.00 94.25 279 LEU A C 1
ATOM 2242 O O . LEU A 1 279 ? -5.541 -13.571 -29.016 1.00 94.25 279 LEU A O 1
ATOM 2246 N N . SER A 1 280 ? -5.462 -12.027 -27.412 1.00 93.31 280 SER A N 1
ATOM 2247 C CA . SER A 1 280 ? -5.967 -10.951 -28.280 1.00 93.31 280 SER A CA 1
ATOM 2248 C C . SER A 1 280 ? -5.001 -10.534 -29.391 1.00 93.31 280 SER A C 1
ATOM 2250 O O . SER A 1 280 ? -5.405 -9.842 -30.319 1.00 93.31 280 SER A O 1
ATOM 2252 N N . ILE A 1 281 ? -3.724 -10.905 -29.278 1.00 84.00 281 ILE A N 1
ATOM 2253 C CA . ILE A 1 281 ? -2.684 -10.573 -30.255 1.00 84.00 281 ILE A CA 1
ATOM 2254 C C . ILE A 1 281 ? -2.270 -11.874 -30.935 1.00 84.00 281 ILE A C 1
ATOM 2256 O O . ILE A 1 281 ? -1.220 -12.467 -30.643 1.00 84.00 281 ILE A O 1
ATOM 2260 N N . ASP A 1 282 ? -3.146 -12.319 -31.831 1.00 70.56 282 ASP A N 1
ATOM 2261 C CA . ASP A 1 282 ? -2.806 -13.317 -32.831 1.00 70.56 282 ASP A CA 1
ATOM 2262 C C . ASP A 1 282 ? -1.886 -12.684 -33.878 1.00 70.56 282 ASP A C 1
ATOM 2264 O O . ASP A 1 282 ? -2.065 -11.550 -34.319 1.00 70.56 282 ASP A O 1
ATOM 2268 N N . SER A 1 283 ? -0.831 -13.432 -34.174 1.00 54.22 283 SER A N 1
ATOM 2269 C CA . SER A 1 283 ? 0.307 -13.120 -35.034 1.00 54.22 283 SER A CA 1
ATOM 2270 C C . SER A 1 283 ? -0.080 -12.503 -36.381 1.00 54.22 283 SER A C 1
ATOM 2272 O O . SER A 1 283 ? -0.492 -13.224 -37.290 1.00 54.22 283 SER A O 1
ATOM 2274 N N . SER A 1 284 ? 0.122 -11.192 -36.507 1.00 47.38 284 SER A N 1
ATOM 2275 C CA . SER A 1 284 ? 0.405 -10.512 -37.777 1.00 47.38 284 SER A CA 1
ATOM 2276 C C . SER A 1 284 ? 1.906 -10.484 -38.032 1.00 47.38 284 SER A C 1
ATOM 2278 O O . SER A 1 284 ? 2.613 -10.069 -37.081 1.00 47.38 284 SER A O 1
#

Nearest PDB structures (foldseek):
  8v3c-assembly1_D  TM=6.317E-01  e=5.912E-02  Anopheles gambiae
  8jme-assembly1_A  TM=5.048E-01  e=1.806E-02  Drosophila melanogaster
  8zdz-assembly1_A  TM=4.991E-01  e=6.500E-02  Drosophila mojavensis
  8x84-assembly1_A  TM=4.858E-01  e=1.204E-01  Drosophila melanogaster
  8jm9-assembly1_A  TM=4.822E-01  e=1.760E-01  Drosophila melanogaster

Secondary structure (DSSP, 8-state):
----HHHHHHHHHHHHHHTTSS--SEEEETTTTEEEEPPHHHHHHHHHIIIIIHHHHHHHHHHHHHHHHTTS----HHHHHHHHHHHHHHHHHHHHHHHHHHHHHHHHHHHHHHHHHHHHHS---HHHHHHHHHHHHHHHHHHHHS-HHHHHHHHHHHHHHHHHHHHHHHHHHHHSTTTS-HHHHTHHHHHHHHHHHHHHHHHHHHHHHHHHHHHIIIIIHHHHHHH-S-HHHHHHHHHHS-----EEEETTEEEEE--HHHHHHHHHHHHHHHHHHHHS----

Solvent-accessible surface area (backbone atoms only — not comparable to full-atom values): 15816 Å² total; per-residue (Å²): 132,87,79,48,73,66,57,54,53,51,52,52,51,45,46,59,69,48,63,83,50,73,67,55,66,64,43,71,37,79,86,77,73,40,76,44,71,51,58,71,83,61,39,51,62,41,51,45,45,64,72,43,50,50,53,51,50,44,54,52,41,50,50,53,54,48,32,36,75,72,68,77,38,86,73,54,71,68,56,51,52,50,44,52,51,51,44,52,53,52,51,51,48,53,52,48,53,52,50,51,51,52,50,51,55,40,52,54,52,52,51,54,44,52,53,43,51,53,45,63,75,49,92,73,53,71,71,59,56,52,50,53,50,49,54,52,49,49,51,50,46,58,54,64,71,40,60,54,69,58,50,20,28,48,52,35,48,50,52,50,49,49,43,54,49,38,28,51,27,46,44,44,48,70,72,39,58,87,77,46,59,69,83,61,45,61,54,32,54,51,51,36,55,48,51,58,52,51,50,64,59,49,50,58,51,57,38,46,47,36,52,50,44,46,45,43,56,64,53,40,46,52,52,44,46,71,73,44,90,60,40,71,60,53,53,52,55,50,69,69,54,70,81,65,70,63,39,32,21,60,90,88,47,73,74,46,71,70,43,79,66,52,58,59,53,52,55,51,49,40,52,53,50,30,52,50,58,58,63,71,62,69,90,126

pLDDT: mean 83.72, std 7.87, range [42.41, 97.12]

Foldseek 3Di:
DPCDPVNLVVVVVVLVVCVPPADDQWHQDNVVRDTDGDDPVSCVVVCCVLVPVLVVLLVVLVCQVVCVVVVNDDDDPVVNVVSVVSNVVSVVVNLVVLLVVLVVLLVLLVVLVVLLVVCLVDLHDPVSVVVSVVSVVVSLVVVVVPVLQVVLQVVLVLLVVLLVLLLVLLLCLPPVVPVDDPVVSVVSVVSNVVSVVSCVSNLVSVQSSLVSLVCCLPPSVVSVLVNDPPNPVSVVVSVVSDRPWRFNDDNHRRDGTRHPVVSVVSVVSSVVSSVVSNVVDDDD